Protein AF-A0A8C5QAR4-F1 (afdb_monomer_lite)

Sequence (283 aa):
MYDDFQALKLINSWLLDRVIARFPCGVRQYTMVEFNDPDVGPVRITSSIKVFDQFFNNLVATGGGDCPELAVTGLELALTTSPPQSFILVLTDASALDYDNASLVQRTRSLISTTKSQIFFLITGLCDGLNDPAFLIYRELASLSYGHVFQVPLSDLNKVFNYLDFTLARPVNSSVQLYSGEFTVSNHSDNFVIPSIFAEFIVTIDGTIYSIHITGPDSVTVEITVVVFEIWGSIYMVKNPIKGLWSIHVHAEGQHSIRIKGFEGRVFSASIPCCTLRLLHYV

Structure (mmCIF, N/CA/C/O backbone):
data_AF-A0A8C5QAR4-F1
#
_entry.id   AF-A0A8C5QAR4-F1
#
loop_
_atom_site.group_PDB
_atom_site.id
_atom_site.type_symbol
_atom_site.label_atom_id
_atom_site.label_alt_id
_atom_site.label_comp_id
_atom_site.label_asym_id
_atom_site.label_entity_id
_atom_site.label_seq_id
_atom_site.pdbx_PDB_ins_code
_atom_site.Cartn_x
_atom_site.Cartn_y
_atom_site.Cartn_z
_atom_site.occupancy
_atom_site.B_iso_or_equiv
_atom_site.auth_seq_id
_atom_site.auth_comp_id
_atom_site.auth_asym_id
_atom_site.auth_atom_id
_atom_site.pdbx_PDB_model_num
ATOM 1 N N . MET A 1 1 ? -17.390 8.043 8.199 1.00 77.62 1 MET A N 1
ATOM 2 C CA . MET A 1 1 ? -17.373 6.569 8.133 1.00 77.62 1 MET A CA 1
ATOM 3 C C . MET A 1 1 ? -18.738 5.866 8.190 1.00 77.62 1 MET A C 1
ATOM 5 O O . MET A 1 1 ? -18.772 4.667 7.923 1.00 77.62 1 MET A O 1
ATOM 9 N N . TYR A 1 2 ? -19.870 6.491 8.570 1.00 77.06 2 TYR A N 1
ATOM 10 C CA . TYR A 1 2 ? -21.129 5.727 8.738 1.00 77.06 2 TYR A CA 1
ATOM 11 C C . TYR A 1 2 ? -21.603 5.048 7.439 1.00 77.06 2 TYR A C 1
ATOM 13 O O . TYR A 1 2 ? -21.848 3.838 7.434 1.00 77.06 2 TYR A O 1
ATOM 21 N N . ASP A 1 3 ? -21.701 5.812 6.348 1.00 76.69 3 ASP A N 1
ATOM 22 C CA . ASP A 1 3 ? -22.115 5.297 5.037 1.00 76.69 3 ASP A CA 1
ATOM 23 C C . ASP A 1 3 ? -21.061 4.343 4.458 1.00 76.69 3 ASP A C 1
ATOM 25 O O . ASP A 1 3 ? -21.391 3.300 3.884 1.00 76.69 3 ASP A O 1
ATOM 29 N N . ASP A 1 4 ? -19.786 4.648 4.697 1.00 79.31 4 ASP A N 1
ATOM 30 C CA . ASP A 1 4 ? -18.644 3.828 4.315 1.00 79.31 4 ASP A CA 1
ATOM 31 C C . ASP A 1 4 ? -18.734 2.435 4.932 1.00 79.31 4 ASP A C 1
ATOM 33 O O . ASP A 1 4 ? -18.610 1.443 4.218 1.00 79.31 4 ASP A O 1
ATOM 37 N N . PHE A 1 5 ? -19.034 2.323 6.231 1.00 81.06 5 PHE A N 1
ATOM 38 C CA . PHE A 1 5 ? -19.176 1.022 6.883 1.00 81.06 5 PHE A CA 1
ATOM 39 C C . PHE A 1 5 ? -20.280 0.173 6.262 1.00 81.06 5 PHE A C 1
ATOM 41 O O . PHE A 1 5 ? -20.124 -1.044 6.186 1.00 81.06 5 PHE A O 1
ATOM 48 N N . GLN A 1 6 ? -21.379 0.765 5.788 1.00 79.75 6 GLN A N 1
ATOM 49 C CA . GLN A 1 6 ? -22.422 -0.013 5.113 1.00 79.75 6 GLN A CA 1
ATOM 50 C C . GLN A 1 6 ? -21.900 -0.608 3.803 1.00 79.75 6 GLN A C 1
ATOM 52 O O . GLN A 1 6 ? -22.074 -1.802 3.557 1.00 79.75 6 GLN A O 1
ATOM 57 N N . ALA A 1 7 ? -21.199 0.191 2.996 1.00 79.50 7 ALA A N 1
ATOM 58 C CA . ALA A 1 7 ? -20.581 -0.284 1.762 1.00 79.50 7 ALA A CA 1
ATOM 59 C C . ALA A 1 7 ? -19.485 -1.331 2.034 1.00 79.50 7 ALA A C 1
ATOM 61 O O . ALA A 1 7 ? -19.429 -2.368 1.372 1.00 79.50 7 ALA A O 1
ATOM 62 N N . LEU A 1 8 ? -18.654 -1.099 3.050 1.00 79.81 8 LEU A N 1
ATOM 63 C CA . LEU A 1 8 ? -17.556 -1.979 3.436 1.00 79.81 8 LEU A CA 1
ATOM 64 C C . LEU A 1 8 ? -18.048 -3.313 4.024 1.00 79.81 8 LEU A C 1
ATOM 66 O O . LEU A 1 8 ? -17.424 -4.354 3.828 1.00 79.81 8 LEU A O 1
ATOM 70 N N . LYS A 1 9 ? -19.199 -3.337 4.702 1.00 82.81 9 LYS A N 1
ATOM 71 C CA . LYS A 1 9 ? -19.810 -4.591 5.181 1.00 82.81 9 LYS A CA 1
ATOM 72 C C . LYS A 1 9 ? -20.271 -5.484 4.034 1.00 82.81 9 LYS A C 1
ATOM 74 O O . LYS A 1 9 ? -20.093 -6.696 4.107 1.00 82.81 9 LYS A O 1
ATOM 79 N N . LEU A 1 10 ? -20.783 -4.905 2.945 1.00 77.38 10 LEU A N 1
ATOM 80 C CA . LEU A 1 10 ? -21.244 -5.671 1.777 1.00 77.38 10 LEU A CA 1
ATOM 81 C C . LEU A 1 10 ? -20.116 -6.440 1.076 1.00 77.38 10 LEU A C 1
ATOM 83 O O . LEU A 1 10 ? -20.347 -7.493 0.485 1.00 77.38 10 LEU A O 1
ATOM 87 N N . ILE A 1 11 ? -18.896 -5.922 1.150 1.00 78.75 11 ILE A N 1
ATOM 88 C CA . ILE A 1 11 ? -17.712 -6.479 0.481 1.00 78.75 11 ILE A CA 1
ATOM 89 C C . ILE A 1 11 ? -16.867 -7.346 1.424 1.00 78.75 11 ILE A C 1
ATOM 91 O O . ILE A 1 11 ? -15.974 -8.056 0.962 1.00 78.75 11 ILE A O 1
ATOM 95 N N . ASN A 1 12 ? -17.119 -7.287 2.738 1.00 82.44 12 ASN A N 1
ATOM 96 C CA . ASN A 1 12 ? -16.277 -7.928 3.743 1.00 82.44 12 ASN A CA 1
ATOM 97 C C . ASN A 1 12 ? -16.157 -9.431 3.487 1.00 82.44 12 ASN A C 1
ATOM 99 O O . ASN A 1 12 ? -15.056 -9.976 3.470 1.00 82.44 12 ASN A O 1
ATOM 103 N N . SER A 1 13 ? -17.280 -10.094 3.202 1.00 82.19 13 SER A N 1
ATOM 104 C CA . SER A 1 13 ? -17.291 -11.526 2.896 1.00 82.19 13 SER A CA 1
ATOM 105 C C . SER A 1 13 ? -16.421 -11.864 1.683 1.00 82.19 13 SER A C 1
ATOM 107 O O . SER A 1 13 ? -15.660 -12.826 1.729 1.00 82.19 13 SER A O 1
ATOM 109 N N . TRP A 1 14 ? -16.453 -11.037 0.633 1.00 85.38 14 TRP A N 1
ATOM 110 C CA . TRP A 1 14 ? -15.597 -11.225 -0.540 1.00 85.38 14 TRP A CA 1
ATOM 111 C C . TRP A 1 14 ? -14.112 -11.116 -0.180 1.00 85.38 14 TRP A C 1
ATOM 113 O O . TRP A 1 14 ? -13.310 -11.964 -0.581 1.00 85.38 14 TRP A O 1
ATOM 123 N N . LEU A 1 15 ? -13.738 -10.105 0.608 1.00 83.00 15 LEU A N 1
ATOM 124 C CA . LEU A 1 15 ? -12.350 -9.916 1.014 1.00 83.00 15 LEU A CA 1
ATOM 125 C C . LEU A 1 15 ? -11.872 -11.089 1.877 1.00 83.00 15 LEU A C 1
ATOM 127 O O . LEU A 1 15 ? -10.796 -11.642 1.647 1.00 83.00 15 LEU A O 1
ATOM 131 N N . LEU A 1 16 ? -12.707 -11.530 2.817 1.00 84.19 16 LEU A N 1
ATOM 132 C CA . LEU A 1 16 ? -12.461 -12.700 3.651 1.00 84.19 16 LEU A CA 1
ATOM 133 C C . LEU A 1 16 ? -12.266 -13.979 2.829 1.00 84.19 16 LEU A C 1
ATOM 135 O O . LEU A 1 16 ? -11.305 -14.714 3.079 1.00 84.19 16 LEU A O 1
ATOM 139 N N . ASP A 1 17 ? -13.090 -14.206 1.807 1.00 84.88 17 ASP A N 1
ATOM 140 C CA . ASP A 1 17 ? -12.951 -15.338 0.888 1.00 84.88 17 ASP A CA 1
ATOM 141 C C . ASP A 1 17 ? -11.626 -15.292 0.116 1.00 84.88 17 ASP A C 1
ATOM 143 O O . ASP A 1 17 ? -10.928 -16.307 0.005 1.00 84.88 17 ASP A O 1
ATOM 147 N N . ARG A 1 18 ? -11.225 -14.113 -0.383 1.00 85.38 18 ARG A N 1
ATOM 148 C CA . ARG A 1 18 ? -9.936 -13.939 -1.074 1.00 85.38 18 ARG A CA 1
ATOM 149 C C . ARG A 1 18 ? -8.754 -14.216 -0.171 1.00 85.38 18 ARG A C 1
ATOM 151 O O . ARG A 1 18 ? -7.788 -14.856 -0.593 1.00 85.38 18 ARG A O 1
ATOM 158 N N . VAL A 1 19 ? -8.837 -13.798 1.083 1.00 79.00 19 VAL A N 1
ATOM 159 C CA . VAL A 1 19 ? -7.773 -14.070 2.040 1.00 79.00 19 VAL A CA 1
ATOM 160 C C . VAL A 1 19 ? -7.731 -15.561 2.395 1.00 79.00 19 VAL A C 1
ATOM 162 O O . VAL A 1 19 ? -6.647 -16.140 2.419 1.00 79.00 19 VAL A O 1
ATOM 165 N N . ILE A 1 20 ? -8.870 -16.240 2.580 1.00 81.00 20 ILE A N 1
ATOM 166 C CA . ILE A 1 20 ? -8.876 -17.705 2.755 1.00 81.00 20 ILE A CA 1
ATOM 167 C C . ILE A 1 20 ? -8.213 -18.397 1.560 1.00 81.00 20 ILE A C 1
ATOM 169 O O . ILE A 1 20 ? -7.389 -19.292 1.756 1.00 81.00 20 ILE A O 1
ATOM 173 N N . ALA A 1 21 ? -8.549 -17.981 0.337 1.00 81.81 21 ALA A N 1
ATOM 174 C CA . ALA A 1 21 ? -8.002 -18.568 -0.881 1.00 81.81 21 ALA A CA 1
ATOM 175 C C . ALA A 1 21 ? -6.480 -18.377 -0.988 1.00 81.81 21 ALA A C 1
ATOM 177 O O . ALA A 1 21 ? -5.773 -19.291 -1.414 1.00 81.81 21 ALA A O 1
ATOM 178 N N . ARG A 1 22 ? -5.963 -17.219 -0.555 1.00 78.06 22 ARG A N 1
ATOM 179 C CA . ARG A 1 22 ? -4.522 -16.933 -0.474 1.00 78.06 22 ARG A CA 1
ATOM 180 C C . ARG A 1 22 ? -3.793 -17.835 0.521 1.00 78.06 22 ARG A C 1
ATOM 182 O O . ARG A 1 22 ? -2.658 -18.243 0.272 1.0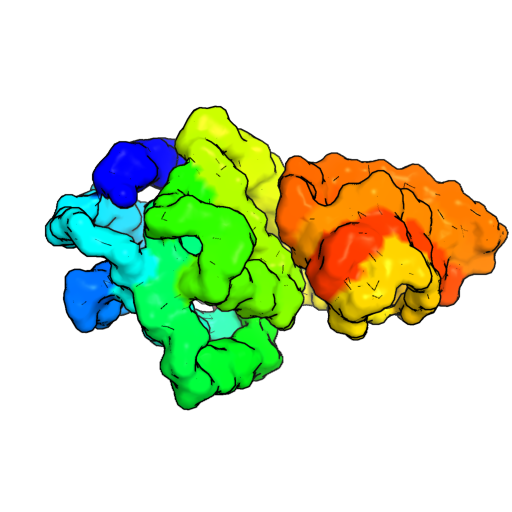0 78.06 22 ARG A O 1
ATOM 189 N N . PHE A 1 23 ? -4.433 -18.119 1.651 1.00 74.19 23 PHE A N 1
ATOM 190 C CA . PHE A 1 23 ? -3.878 -18.890 2.759 1.00 74.19 23 PHE A CA 1
ATOM 191 C C . PHE A 1 23 ? -4.671 -20.190 2.938 1.00 74.19 23 PHE A C 1
ATOM 193 O O . PHE A 1 23 ? -5.402 -20.293 3.921 1.00 74.19 23 PHE A O 1
ATOM 200 N N . PRO A 1 24 ? -4.584 -21.187 2.035 1.00 68.50 24 PRO A N 1
ATOM 201 C CA . PRO A 1 24 ? -5.475 -22.354 2.060 1.00 68.50 24 PRO A CA 1
ATOM 202 C C . PRO A 1 24 ? -5.286 -23.243 3.302 1.00 68.50 24 PRO A C 1
ATOM 204 O O . PRO A 1 24 ? -6.232 -23.889 3.752 1.00 68.50 24 PRO A O 1
ATOM 207 N N . CYS A 1 25 ? -4.095 -23.233 3.903 1.00 68.19 25 CYS A N 1
ATOM 208 C CA . CYS A 1 25 ? -3.741 -24.002 5.094 1.00 68.19 25 CYS A CA 1
ATOM 209 C C . CYS A 1 25 ? -2.892 -23.168 6.071 1.00 68.19 25 CYS A C 1
ATOM 211 O O . CYS A 1 25 ? -2.209 -22.233 5.657 1.00 68.19 25 CYS A O 1
ATOM 213 N N . GLY A 1 26 ? -2.914 -23.524 7.357 1.00 69.88 26 GLY A N 1
ATOM 214 C CA . GLY A 1 26 ? -2.135 -22.872 8.417 1.00 69.88 26 GLY A CA 1
ATOM 215 C C . GLY A 1 26 ? -3.007 -22.284 9.523 1.00 69.88 26 GLY A C 1
ATOM 216 O O . GLY A 1 26 ? -4.232 -22.215 9.404 1.00 69.88 26 GLY A O 1
ATOM 217 N N . VAL A 1 27 ? -2.363 -21.859 10.612 1.00 71.19 27 VAL A N 1
ATOM 218 C CA . VAL A 1 27 ? -3.028 -21.064 11.651 1.00 71.19 27 VAL A CA 1
ATOM 219 C C . VAL A 1 27 ? -3.233 -19.654 11.112 1.00 71.19 27 VAL A C 1
ATOM 221 O O . VAL A 1 27 ? -2.304 -19.013 10.623 1.00 71.19 27 VAL A O 1
ATOM 224 N N . ARG A 1 28 ? -4.477 -19.196 11.192 1.00 80.25 28 ARG A N 1
ATOM 225 C CA . ARG A 1 28 ? -4.929 -17.877 10.766 1.00 80.25 28 ARG A CA 1
ATOM 226 C C . ARG A 1 28 ? -5.111 -17.007 12.004 1.00 80.25 28 ARG A C 1
ATOM 228 O O . ARG A 1 28 ? -5.642 -17.491 12.999 1.00 80.25 28 ARG A O 1
ATOM 235 N N . GLN A 1 29 ? -4.687 -15.750 11.933 1.00 89.19 29 GLN A N 1
ATOM 236 C CA . GLN A 1 29 ? -5.025 -14.731 12.922 1.00 89.19 29 GLN A CA 1
ATOM 237 C C . GLN A 1 29 ? -5.602 -13.537 12.180 1.00 89.19 29 GLN A C 1
ATOM 239 O O . GLN A 1 29 ? -4.933 -12.953 11.334 1.00 89.19 29 GLN A O 1
ATOM 244 N N . TYR A 1 30 ? -6.838 -13.210 12.510 1.00 89.44 30 TYR A N 1
ATOM 245 C CA . TYR A 1 30 ? -7.511 -11.997 12.104 1.00 89.44 30 TYR A CA 1
ATOM 246 C C . TYR A 1 30 ? -7.442 -11.023 13.274 1.00 89.44 30 TYR A C 1
ATOM 248 O O . TYR A 1 30 ? -7.763 -11.400 14.407 1.00 89.44 30 TYR A O 1
ATOM 256 N N . THR A 1 31 ? -7.042 -9.790 13.000 1.00 91.56 31 THR A N 1
ATOM 257 C CA . THR A 1 31 ? -6.966 -8.729 14.002 1.00 91.56 31 THR A CA 1
ATOM 258 C C . THR A 1 31 ? -7.726 -7.522 13.468 1.00 91.56 31 THR A C 1
ATOM 260 O O . THR A 1 31 ? -7.574 -7.155 12.305 1.00 91.56 31 THR A O 1
ATOM 263 N N . MET A 1 32 ? -8.554 -6.918 14.309 1.00 92.31 32 MET A N 1
ATOM 264 C CA . MET A 1 32 ? -9.245 -5.664 14.029 1.00 92.31 32 MET A CA 1
ATOM 265 C C . MET A 1 32 ? -8.786 -4.646 15.064 1.00 92.31 32 MET A C 1
ATOM 267 O O . MET A 1 32 ? -8.792 -4.965 16.257 1.00 92.31 32 MET A O 1
ATOM 271 N N . VAL A 1 33 ? -8.366 -3.470 14.614 1.00 93.31 33 VAL A N 1
ATOM 272 C CA . VAL A 1 33 ? -7.989 -2.355 15.484 1.00 93.31 33 VAL A CA 1
ATOM 273 C C . VAL A 1 33 ? -8.917 -1.205 15.155 1.00 93.31 33 VAL A C 1
ATOM 275 O O . VAL A 1 33 ? -8.791 -0.613 14.100 1.00 93.31 33 VAL A O 1
ATOM 278 N N . GLU A 1 34 ? -9.862 -0.911 16.036 1.00 90.81 34 GLU A N 1
ATOM 279 C CA . GLU A 1 34 ? -10.692 0.286 15.880 1.00 90.81 34 GLU A CA 1
ATOM 280 C C . GLU A 1 34 ? -9.841 1.516 16.262 1.00 90.81 34 GLU A C 1
ATOM 282 O O . GLU A 1 34 ? -8.980 1.413 17.139 1.00 90.81 34 GLU A O 1
ATOM 287 N N . PHE A 1 35 ? -10.027 2.666 15.617 1.00 89.38 35 PHE A N 1
ATOM 288 C CA . PHE A 1 35 ? -9.394 3.921 16.031 1.00 89.38 35 PHE A CA 1
ATOM 289 C C . PHE A 1 35 ? -10.347 5.100 15.830 1.00 89.38 35 PHE A C 1
ATOM 291 O O . PHE A 1 35 ? -11.119 5.119 14.876 1.00 89.38 35 PHE A O 1
ATOM 298 N N . ASN A 1 36 ? -10.283 6.054 16.755 1.00 82.75 36 ASN A N 1
ATOM 299 C CA . ASN A 1 36 ? -10.978 7.338 16.730 1.00 82.75 36 ASN A CA 1
ATOM 300 C C . ASN A 1 36 ? -10.149 8.349 17.551 1.00 82.75 36 ASN A C 1
ATOM 302 O O . ASN A 1 36 ? -9.272 7.950 18.317 1.00 82.75 36 ASN A O 1
ATOM 306 N N . ASP A 1 37 ? -10.414 9.646 17.458 1.00 71.00 37 ASP A N 1
ATOM 307 C CA . ASP A 1 37 ? -9.981 10.628 18.462 1.00 71.00 37 ASP A CA 1
ATOM 308 C C . ASP A 1 37 ? -11.011 10.669 19.615 1.00 71.00 37 ASP A C 1
ATOM 310 O O . ASP A 1 37 ? -12.222 10.684 19.358 1.00 71.00 37 ASP A O 1
ATOM 314 N N . PRO A 1 38 ? -10.604 10.618 20.901 1.00 83.44 38 PRO A N 1
ATOM 315 C CA . PRO A 1 38 ? -9.230 10.518 21.427 1.00 83.44 38 PRO A CA 1
ATOM 316 C C . PRO A 1 38 ? -8.734 9.094 21.671 1.00 83.44 38 PRO A C 1
ATOM 318 O O . PRO A 1 38 ? -7.614 8.905 22.155 1.00 83.44 38 PRO A O 1
ATOM 321 N N . ASP A 1 39 ? -9.555 8.090 21.376 1.00 86.50 39 ASP A N 1
ATOM 322 C CA . ASP A 1 39 ? -9.325 6.714 21.793 1.00 86.50 39 ASP A CA 1
ATOM 323 C C . ASP A 1 39 ? -8.977 5.788 20.619 1.00 86.50 39 ASP A C 1
ATOM 325 O O . ASP A 1 39 ? -9.752 5.588 19.684 1.00 86.50 39 ASP A O 1
ATOM 329 N N . VAL A 1 40 ? -7.830 5.111 20.721 1.00 88.75 40 VAL A N 1
ATOM 330 C CA . VAL A 1 40 ? -7.463 4.005 19.826 1.00 88.75 40 VAL A CA 1
ATOM 331 C C . VAL A 1 40 ? -7.769 2.669 20.501 1.00 88.75 40 VAL A C 1
ATOM 333 O O . VAL A 1 40 ? -7.375 2.408 21.640 1.00 88.75 40 VAL A O 1
ATOM 336 N N . GLY A 1 41 ? -8.430 1.787 19.764 1.00 87.00 41 GLY A N 1
ATOM 337 C CA . GLY A 1 41 ? -8.925 0.492 20.199 1.00 87.00 41 GLY A CA 1
ATOM 338 C C . GLY A 1 41 ? -10.458 0.428 20.199 1.00 87.00 41 GLY A C 1
ATOM 339 O O . GLY A 1 41 ? -11.134 1.415 19.925 1.00 87.00 41 GLY A O 1
ATOM 340 N N . PRO A 1 42 ? -11.036 -0.738 20.526 1.00 91.00 42 PRO A N 1
ATOM 341 C CA . PRO A 1 42 ? -10.368 -1.938 21.023 1.00 91.00 42 PRO A CA 1
ATOM 342 C C . PRO A 1 42 ? -9.595 -2.715 19.948 1.00 91.00 42 PRO A C 1
ATOM 344 O O . PRO A 1 42 ? -9.899 -2.661 18.759 1.00 91.00 42 PRO A O 1
ATOM 347 N N . VAL A 1 43 ? -8.630 -3.523 20.399 1.00 92.94 43 VAL A N 1
ATOM 348 C CA . VAL A 1 43 ? -8.003 -4.564 19.572 1.00 92.94 43 VAL A CA 1
ATOM 349 C C . VAL A 1 43 ? -8.767 -5.867 19.758 1.00 92.94 43 VAL A C 1
ATOM 351 O O . VAL A 1 43 ? -8.889 -6.372 20.877 1.00 92.94 43 VAL A O 1
ATOM 354 N N . ARG A 1 44 ? -9.248 -6.455 18.662 1.00 94.00 44 ARG A N 1
ATOM 355 C CA . ARG A 1 44 ? -9.905 -7.768 18.670 1.00 94.00 44 ARG A CA 1
ATOM 356 C C . ARG A 1 44 ? -9.108 -8.756 17.839 1.00 94.00 44 ARG A C 1
ATOM 358 O O . ARG A 1 44 ? -8.850 -8.505 16.668 1.00 94.00 44 ARG A O 1
ATOM 365 N N . ILE A 1 45 ? -8.759 -9.897 18.428 1.00 92.88 45 ILE A N 1
ATOM 366 C CA . ILE A 1 45 ? -7.948 -10.938 17.785 1.00 92.88 45 ILE A CA 1
ATOM 367 C C . ILE A 1 45 ? -8.714 -12.258 17.802 1.00 92.88 45 ILE A C 1
ATOM 369 O O . ILE A 1 45 ? -9.274 -12.652 18.824 1.00 92.88 45 ILE A O 1
ATOM 373 N N . THR A 1 46 ? -8.740 -12.962 16.674 1.00 92.69 46 THR A N 1
ATOM 374 C CA . THR A 1 46 ? -9.383 -14.276 16.562 1.00 92.69 46 THR A CA 1
ATOM 375 C C . THR A 1 46 ? -8.740 -15.122 15.470 1.00 92.69 46 THR A C 1
ATOM 377 O O . THR A 1 46 ? -8.193 -14.604 14.504 1.00 92.69 46 THR A O 1
ATOM 380 N N . SER A 1 47 ? -8.829 -16.444 15.583 1.00 90.00 47 SER A N 1
ATOM 381 C CA . SER A 1 47 ? -8.491 -17.375 14.496 1.00 90.00 47 SER A CA 1
ATOM 382 C C . SER A 1 47 ? -9.716 -17.837 13.700 1.00 90.00 47 SER A C 1
ATOM 384 O O . SER A 1 47 ? -9.582 -18.503 12.671 1.00 90.00 47 SER A O 1
ATOM 386 N N . SER A 1 48 ? -10.920 -17.482 14.161 1.00 89.69 48 SER A N 1
ATOM 387 C CA . SER A 1 48 ? -12.181 -17.842 13.523 1.00 89.69 48 SER A CA 1
ATOM 388 C C . SER A 1 48 ? -12.643 -16.734 12.592 1.00 89.69 48 SER A C 1
ATOM 390 O O . SER A 1 48 ? -13.002 -15.644 13.039 1.00 89.69 48 SER A O 1
ATOM 392 N N . ILE A 1 49 ? -12.729 -17.051 11.301 1.00 87.38 49 ILE A N 1
ATOM 393 C CA . ILE A 1 49 ? -13.242 -16.109 10.306 1.00 87.38 49 ILE A CA 1
ATOM 394 C C . ILE A 1 49 ? -14.680 -15.676 10.590 1.00 87.38 49 ILE A C 1
ATOM 396 O O . ILE A 1 49 ? -15.027 -14.528 10.360 1.00 87.38 49 ILE A O 1
ATOM 400 N N . LYS A 1 50 ? -15.501 -16.567 11.162 1.00 90.50 50 LYS A N 1
ATOM 401 C CA . LYS A 1 50 ? -16.882 -16.247 11.543 1.00 90.50 50 LYS A CA 1
ATOM 402 C C . LYS A 1 50 ? -16.928 -15.215 12.666 1.00 90.50 50 LYS A C 1
ATOM 404 O O . LYS A 1 50 ? -17.775 -14.336 12.652 1.00 90.50 50 LYS A O 1
ATOM 409 N N . VAL A 1 51 ? -16.017 -15.328 13.633 1.00 92.81 51 VAL A N 1
ATOM 410 C CA . VAL A 1 51 ? -15.921 -14.368 14.742 1.00 92.81 51 VAL A CA 1
ATOM 411 C C . VAL A 1 51 ? -15.413 -13.021 14.229 1.00 92.81 51 VAL A C 1
ATOM 413 O O . VAL A 1 51 ? -15.924 -11.986 14.635 1.00 92.81 51 VAL A O 1
ATOM 416 N N . PHE A 1 52 ? -14.454 -13.024 13.300 1.00 90.69 52 PHE A N 1
ATOM 417 C CA . PHE A 1 52 ? -13.964 -11.791 12.689 1.00 90.69 52 PHE A CA 1
ATOM 418 C C . PHE A 1 52 ? -15.032 -11.095 11.836 1.00 90.69 52 PHE A C 1
ATOM 420 O O . PHE A 1 52 ? -15.243 -9.896 11.982 1.00 90.69 52 PHE A O 1
ATOM 427 N N . ASP A 1 53 ? -15.759 -11.850 11.011 1.00 89.50 53 ASP A N 1
ATOM 428 C CA . ASP A 1 53 ? -16.894 -11.339 10.237 1.00 89.50 53 ASP A CA 1
ATOM 429 C C . ASP A 1 53 ? -17.975 -10.739 11.153 1.00 89.50 53 ASP A C 1
ATOM 431 O O . ASP A 1 53 ? -18.492 -9.659 10.883 1.00 89.50 53 ASP A O 1
ATOM 435 N N . GLN A 1 54 ? -18.254 -11.367 12.301 1.00 91.31 54 GLN A N 1
ATOM 436 C CA . GLN A 1 54 ? -19.144 -10.798 13.316 1.00 91.31 54 GLN A CA 1
ATOM 437 C C . GLN A 1 54 ? -18.610 -9.493 13.912 1.00 91.31 54 GLN A C 1
ATOM 439 O O . GLN A 1 54 ? -19.391 -8.565 14.105 1.00 91.31 54 GLN A O 1
ATOM 444 N N . PHE A 1 55 ? -17.313 -9.398 14.220 1.00 89.69 55 PHE A N 1
ATOM 445 C CA . PHE A 1 55 ? -16.721 -8.150 14.710 1.00 89.69 55 PHE A CA 1
ATOM 446 C C . PHE A 1 55 ? -16.922 -7.017 13.707 1.00 89.69 55 PHE A C 1
ATOM 448 O O . PHE A 1 55 ? -17.441 -5.971 14.085 1.00 89.69 55 PHE A O 1
ATOM 455 N N . PHE A 1 56 ? -16.607 -7.272 12.438 1.00 85.62 56 PHE A N 1
ATOM 456 C CA . PHE A 1 56 ? -16.722 -6.288 11.369 1.00 85.62 56 PHE A CA 1
ATOM 457 C C . PHE A 1 56 ? -18.176 -5.861 11.116 1.00 85.62 56 PHE A C 1
ATOM 459 O O . PHE A 1 56 ? -18.494 -4.674 11.059 1.00 85.62 56 PHE A O 1
ATOM 466 N N . ASN A 1 57 ? -19.103 -6.819 11.042 1.00 87.50 57 ASN A N 1
ATOM 467 C CA . ASN A 1 57 ? -20.523 -6.530 10.827 1.00 87.50 57 ASN A CA 1
ATOM 468 C C . ASN A 1 57 ? -21.166 -5.773 12.000 1.00 87.50 57 ASN A C 1
ATOM 470 O O . ASN A 1 57 ? -22.127 -5.027 11.794 1.00 87.50 57 ASN A O 1
ATOM 474 N N . ASN A 1 58 ? -20.606 -5.903 13.204 1.00 88.44 58 ASN A N 1
ATOM 475 C CA . ASN A 1 58 ? -21.050 -5.193 14.401 1.00 88.44 58 ASN A CA 1
ATOM 476 C C . ASN A 1 58 ? -20.373 -3.830 14.604 1.00 88.44 58 ASN A C 1
ATOM 478 O O . ASN A 1 58 ? -20.699 -3.164 15.584 1.00 88.44 58 ASN A O 1
ATOM 482 N N . LEU A 1 59 ? -19.467 -3.401 13.716 1.00 84.44 59 LEU A N 1
ATOM 483 C CA . LEU A 1 59 ? -18.911 -2.049 13.768 1.00 84.44 59 LEU A CA 1
ATOM 484 C C . LEU A 1 59 ? -20.036 -1.020 13.651 1.00 84.44 59 LEU A C 1
ATOM 486 O O . LEU A 1 59 ? -20.899 -1.111 12.770 1.00 84.44 59 LEU A O 1
ATOM 490 N N . VAL A 1 60 ? -20.022 -0.039 14.542 1.00 80.62 60 VAL A N 1
ATOM 491 C CA . VAL A 1 60 ? -20.943 1.092 14.528 1.00 80.62 60 VAL A CA 1
ATOM 492 C C . VAL A 1 60 ? -20.079 2.337 14.550 1.00 80.62 60 VAL A C 1
ATOM 494 O O . VAL A 1 60 ? -19.239 2.470 15.430 1.00 80.62 60 VAL A O 1
ATOM 497 N N . ALA A 1 61 ? -20.280 3.240 13.590 1.00 77.12 61 ALA A N 1
ATOM 498 C CA . ALA A 1 61 ? -19.658 4.554 13.676 1.00 77.12 61 ALA A CA 1
ATOM 499 C C . ALA A 1 61 ? -20.239 5.281 14.895 1.00 77.12 61 ALA A C 1
ATOM 501 O O . ALA A 1 61 ? -21.457 5.459 14.994 1.00 77.12 61 ALA A O 1
ATOM 502 N N . THR A 1 62 ? -19.376 5.669 15.826 1.00 71.56 62 THR A N 1
ATOM 503 C CA . THR A 1 62 ? -19.733 6.418 17.033 1.00 71.56 62 THR A CA 1
ATOM 504 C C . THR A 1 62 ? -18.821 7.626 17.150 1.00 71.56 62 THR A C 1
ATOM 506 O O . THR A 1 62 ? -17.617 7.469 17.009 1.00 71.56 62 THR A O 1
ATOM 509 N N . GLY A 1 63 ? -19.379 8.798 17.454 1.00 70.00 63 GLY A N 1
ATOM 510 C CA . GLY A 1 63 ? -18.605 10.041 17.510 1.00 70.00 63 GLY A CA 1
ATOM 511 C C . GLY A 1 63 ? -18.440 10.710 16.141 1.00 70.00 63 GLY A C 1
ATOM 512 O O . GLY A 1 63 ? -19.290 10.533 15.261 1.00 70.00 63 GLY A O 1
ATOM 513 N N . GLY A 1 64 ? -17.370 11.498 16.009 1.00 69.56 64 GLY A N 1
ATOM 514 C CA . GLY A 1 64 ? -17.024 12.299 14.833 1.00 69.56 64 GLY A CA 1
ATOM 515 C C . GLY A 1 64 ? -17.489 13.760 14.904 1.00 69.56 64 GLY A C 1
ATOM 516 O O . GLY A 1 64 ? -18.159 14.184 15.848 1.00 69.56 64 GLY A O 1
ATOM 517 N N . GLY A 1 65 ? -17.157 14.523 13.861 1.00 66.75 65 GLY A N 1
ATOM 518 C CA . GLY A 1 65 ? -17.456 15.959 13.732 1.00 66.75 65 GLY A CA 1
ATOM 519 C C . GLY A 1 65 ? -16.201 16.824 13.613 1.00 66.75 65 GLY A C 1
ATOM 520 O O . GLY A 1 65 ? -16.275 17.966 13.157 1.00 66.75 65 GLY A O 1
ATOM 521 N N . ASP A 1 66 ? -15.062 16.250 13.965 1.00 72.12 66 ASP A N 1
ATOM 522 C CA . ASP A 1 66 ? -13.714 16.713 13.713 1.00 72.12 66 ASP A CA 1
ATOM 523 C C . ASP A 1 66 ? -12.990 15.785 12.727 1.00 72.12 66 ASP A C 1
ATOM 525 O O . ASP A 1 66 ? -13.402 14.668 12.436 1.00 72.12 66 ASP A O 1
ATOM 529 N N . CYS A 1 67 ? -11.965 16.345 12.104 1.00 82.44 67 CYS A N 1
ATOM 530 C CA . CYS A 1 67 ? -11.074 15.715 11.144 1.00 82.44 67 CYS A CA 1
ATOM 531 C C . CYS A 1 67 ? -9.785 16.522 11.299 1.00 82.44 67 CYS A C 1
ATOM 533 O O . CYS A 1 67 ? -9.867 17.758 11.202 1.00 82.44 67 CYS A O 1
ATOM 535 N N . PRO A 1 68 ? -8.621 15.916 11.584 1.00 89.25 68 PRO A N 1
ATOM 536 C CA . PRO A 1 68 ? -8.224 14.509 11.354 1.00 89.25 68 PRO A CA 1
ATOM 537 C C . PRO A 1 68 ? -8.322 13.526 12.555 1.00 89.25 68 PRO A C 1
ATOM 539 O O . PRO A 1 68 ? -8.658 13.943 13.653 1.00 89.25 68 PRO A O 1
ATOM 542 N N . GLU A 1 69 ? -7.979 12.237 12.345 1.00 90.31 69 GLU A N 1
ATOM 543 C CA . GLU A 1 69 ? -8.140 11.094 13.292 1.00 90.31 69 GLU A CA 1
ATOM 544 C C . GLU A 1 69 ? -6.809 10.376 13.657 1.00 90.31 69 GLU A C 1
ATOM 546 O O . GLU A 1 69 ? -5.824 10.481 12.929 1.00 90.31 69 GLU A O 1
ATOM 551 N N . LEU A 1 70 ? -6.751 9.564 14.727 1.00 93.12 70 LEU A N 1
ATOM 552 C CA . LEU A 1 70 ? -5.523 8.894 15.24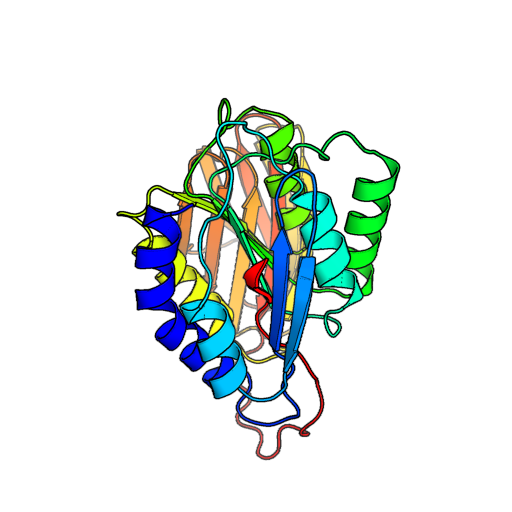5 1.00 93.12 70 LEU A CA 1
ATOM 553 C C . LEU A 1 70 ? -5.033 7.653 14.450 1.00 93.12 70 LEU A C 1
ATOM 555 O O . LEU A 1 70 ? -4.687 6.600 15.005 1.00 93.12 70 LEU A O 1
ATOM 559 N N . ALA A 1 71 ? -5.003 7.755 13.123 1.00 94.94 71 ALA A N 1
ATOM 560 C CA . ALA A 1 71 ? -4.741 6.633 12.225 1.00 94.94 71 ALA A CA 1
ATOM 561 C C . ALA A 1 71 ? -3.309 6.062 12.309 1.00 94.94 71 ALA A C 1
ATOM 563 O O . ALA A 1 71 ? -3.131 4.851 12.140 1.00 94.94 71 ALA A O 1
ATOM 564 N N . VAL A 1 72 ? -2.271 6.877 12.563 1.00 97.69 72 VAL A N 1
ATOM 565 C CA . VAL A 1 72 ? -0.893 6.351 12.671 1.00 97.69 72 VAL A CA 1
ATOM 566 C C . VAL A 1 72 ? -0.749 5.514 13.942 1.00 97.69 72 VAL A C 1
ATOM 568 O O . VAL A 1 72 ? -0.115 4.459 13.911 1.00 97.69 72 VAL A O 1
ATOM 571 N N . THR A 1 73 ? -1.384 5.926 15.039 1.00 97.19 73 THR A N 1
ATOM 572 C CA . THR A 1 73 ? -1.445 5.162 16.291 1.00 97.19 73 THR A CA 1
ATOM 573 C C . THR A 1 73 ? -2.196 3.847 16.094 1.00 97.19 73 THR A C 1
ATOM 575 O O . THR A 1 73 ? -1.702 2.797 16.509 1.00 97.19 73 THR A O 1
ATOM 578 N N . GLY A 1 74 ? -3.338 3.866 15.397 1.00 96.44 74 GLY A N 1
ATOM 579 C CA . GLY A 1 74 ? -4.065 2.647 15.026 1.00 96.44 74 GLY A CA 1
ATOM 580 C C . GLY A 1 74 ? -3.207 1.675 14.208 1.00 96.44 74 GLY A C 1
ATOM 581 O O . GLY A 1 74 ? -3.149 0.478 14.504 1.00 96.44 74 GLY A O 1
ATOM 582 N N . LEU A 1 75 ? -2.467 2.187 13.220 1.00 97.94 75 LEU A N 1
ATOM 583 C CA . LEU A 1 75 ? -1.571 1.381 12.390 1.00 97.94 75 LEU A CA 1
ATOM 584 C C . LEU A 1 75 ? -0.375 0.817 13.173 1.00 97.94 75 LEU A C 1
ATOM 586 O O . LEU A 1 75 ? -0.004 -0.340 12.965 1.00 97.94 75 LEU A O 1
ATOM 590 N N . GLU A 1 76 ? 0.235 1.601 14.062 1.00 97.94 76 GLU A N 1
ATOM 591 C CA . GLU A 1 76 ? 1.305 1.134 14.953 1.00 97.94 76 GLU A CA 1
ATOM 592 C C . GLU A 1 76 ? 0.818 -0.040 15.807 1.00 97.94 76 GLU A C 1
ATOM 594 O O . GLU A 1 76 ? 1.449 -1.101 15.828 1.00 97.94 76 GLU A O 1
ATOM 599 N N . LEU A 1 77 ? -0.355 0.110 16.424 1.00 97.31 77 LEU A N 1
ATOM 600 C CA . LEU A 1 77 ? -0.967 -0.923 17.247 1.00 97.31 77 LEU A CA 1
ATOM 601 C C . LEU A 1 77 ? -1.301 -2.176 16.432 1.00 97.31 77 LEU A C 1
ATOM 603 O O . LEU A 1 77 ? -1.055 -3.301 16.882 1.00 97.31 77 LEU A O 1
ATOM 607 N N . ALA A 1 78 ? -1.808 -2.003 15.210 1.00 96.44 78 ALA A N 1
ATOM 608 C CA . ALA A 1 78 ? -2.027 -3.107 14.291 1.00 96.44 78 ALA A CA 1
ATOM 609 C C . ALA A 1 78 ? -0.713 -3.822 13.991 1.00 96.44 78 ALA A C 1
ATOM 611 O O . ALA A 1 78 ? -0.627 -5.023 14.218 1.00 96.44 78 ALA A O 1
ATOM 612 N N . LEU A 1 79 ? 0.340 -3.119 13.573 1.00 96.81 79 LEU A N 1
ATOM 613 C CA . LEU A 1 79 ? 1.646 -3.715 13.273 1.00 96.81 79 LEU A CA 1
ATOM 614 C C . LEU A 1 79 ? 2.254 -4.466 14.467 1.00 96.81 79 LEU A C 1
ATOM 616 O O . LEU A 1 79 ? 2.855 -5.521 14.270 1.00 96.81 79 LEU A O 1
ATOM 620 N N . THR A 1 80 ? 2.076 -3.952 15.685 1.00 96.56 80 THR A N 1
ATOM 621 C CA . THR A 1 80 ? 2.584 -4.560 16.925 1.00 96.56 80 THR A CA 1
ATOM 622 C C . THR A 1 80 ? 1.801 -5.814 17.335 1.00 96.56 80 THR A C 1
ATOM 624 O O . THR A 1 80 ? 2.375 -6.755 17.884 1.00 96.56 80 THR A O 1
ATOM 627 N N . THR A 1 81 ? 0.496 -5.866 17.060 1.00 95.06 81 THR A N 1
ATOM 628 C CA . THR A 1 81 ? -0.377 -7.006 17.415 1.00 95.06 81 THR A CA 1
ATOM 629 C C . THR A 1 81 ? -0.513 -8.036 16.289 1.00 95.06 81 THR A C 1
ATOM 631 O O . THR A 1 81 ? -0.892 -9.190 16.524 1.00 95.06 81 THR A O 1
ATOM 634 N N . SER A 1 82 ? -0.163 -7.633 15.067 1.00 91.88 82 SER A N 1
ATOM 635 C CA . SER A 1 82 ? -0.156 -8.460 13.868 1.00 91.88 82 SER A CA 1
ATOM 636 C C . SER A 1 82 ? 0.985 -9.477 13.870 1.00 91.88 82 SER A C 1
ATOM 638 O O . SER A 1 82 ? 2.116 -9.174 14.249 1.00 91.88 82 SER A O 1
ATOM 640 N N . PRO A 1 83 ? 0.766 -10.650 13.269 1.00 90.62 83 PRO A N 1
ATOM 641 C CA . PRO A 1 83 ? 1.844 -11.504 12.786 1.00 90.62 83 PRO A CA 1
ATOM 642 C C . PRO A 1 83 ? 2.764 -10.766 11.795 1.00 90.62 83 PRO A C 1
ATOM 644 O O . PRO A 1 83 ? 2.269 -9.971 10.990 1.00 90.62 83 PRO A O 1
ATOM 647 N N . PRO A 1 84 ? 4.072 -11.073 11.734 1.00 89.69 84 PRO A N 1
ATOM 648 C CA . PRO A 1 84 ? 4.943 -10.546 10.690 1.00 89.69 84 PRO A CA 1
ATOM 649 C C . PRO A 1 84 ? 4.439 -10.874 9.282 1.00 89.69 84 PRO A C 1
ATOM 651 O O . PRO A 1 84 ? 3.897 -11.955 9.038 1.00 89.69 84 PRO A O 1
ATOM 654 N N . GLN A 1 85 ? 4.721 -9.965 8.347 1.00 87.31 85 GLN A N 1
ATOM 655 C CA . GLN A 1 85 ? 4.425 -10.017 6.914 1.00 87.31 85 GLN A CA 1
ATOM 656 C C . GLN A 1 85 ? 2.916 -10.068 6.616 1.00 87.31 85 GLN A C 1
ATOM 658 O O . GLN A 1 85 ? 2.497 -10.563 5.564 1.00 87.31 85 GLN A O 1
ATOM 663 N N . SER A 1 86 ? 2.108 -9.547 7.545 1.00 88.12 86 SER A N 1
ATOM 664 C CA . SER A 1 86 ? 0.653 -9.418 7.436 1.00 88.12 86 SER A CA 1
ATOM 665 C C . SER A 1 86 ? 0.230 -8.547 6.266 1.00 88.12 86 SER A C 1
ATOM 667 O O . SER A 1 86 ? 0.971 -7.691 5.785 1.00 88.12 86 SER A O 1
ATOM 669 N N . PHE A 1 87 ? -0.985 -8.809 5.799 1.00 89.19 87 PHE A N 1
ATOM 670 C CA . PHE A 1 87 ? -1.707 -7.898 4.932 1.00 89.19 87 PHE A CA 1
ATOM 671 C C . PHE A 1 87 ? -2.526 -6.982 5.841 1.00 89.19 87 PHE A C 1
ATOM 673 O O . PHE A 1 87 ? -3.327 -7.477 6.632 1.00 89.19 87 PHE A O 1
ATOM 680 N N . ILE A 1 88 ? -2.304 -5.677 5.769 1.00 92.44 88 ILE A N 1
ATOM 681 C CA . ILE A 1 88 ? -2.989 -4.684 6.597 1.00 92.44 88 ILE A CA 1
ATOM 682 C C . ILE A 1 88 ? -3.760 -3.762 5.660 1.00 92.44 88 ILE A C 1
ATOM 684 O O . ILE A 1 88 ? -3.173 -3.2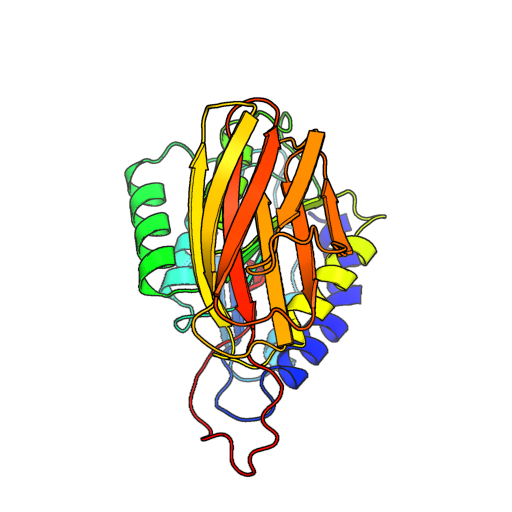03 4.736 1.00 92.44 88 ILE A O 1
ATOM 688 N N . LEU A 1 89 ? -5.067 -3.647 5.875 1.00 92.56 89 LEU A N 1
ATOM 689 C CA . LEU A 1 89 ? -5.953 -2.736 5.167 1.00 92.56 89 LEU A CA 1
ATOM 690 C C . LEU A 1 89 ? -6.458 -1.688 6.160 1.00 92.56 89 LEU A C 1
ATOM 692 O O . LEU A 1 89 ? -7.203 -2.012 7.079 1.00 92.56 89 LEU A O 1
ATOM 696 N N . VAL A 1 90 ? -6.035 -0.446 5.974 1.00 93.94 90 VAL A N 1
ATOM 697 C CA . VAL A 1 90 ? -6.496 0.693 6.770 1.00 93.94 90 VAL A CA 1
ATOM 698 C C . VAL A 1 90 ? -7.673 1.337 6.046 1.00 93.94 90 VAL A C 1
ATOM 700 O O . VAL A 1 90 ? -7.553 1.649 4.861 1.00 93.94 90 VAL A O 1
ATOM 703 N N . LEU A 1 91 ? -8.800 1.510 6.727 1.00 90.69 91 LEU A N 1
ATOM 704 C CA . LEU A 1 91 ? -10.035 2.094 6.220 1.00 90.69 91 LEU A CA 1
ATOM 705 C C . LEU A 1 91 ? -10.316 3.399 6.963 1.00 90.69 91 LEU A C 1
ATOM 707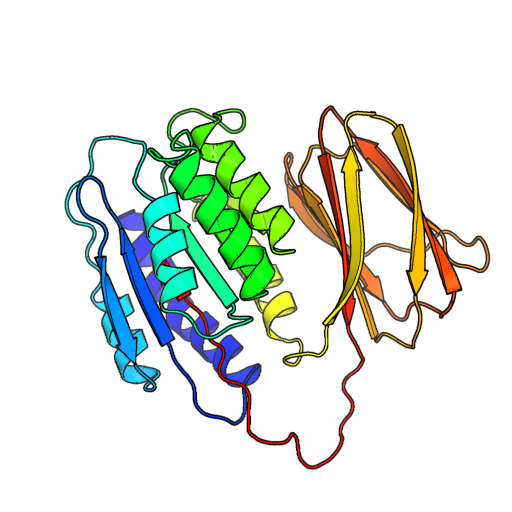 O O . LEU A 1 91 ? -10.464 3.399 8.179 1.00 90.69 91 LEU A O 1
ATOM 711 N N . THR A 1 92 ? -10.413 4.512 6.244 1.00 90.19 92 THR A N 1
ATOM 712 C CA . THR A 1 92 ? -10.677 5.818 6.864 1.00 90.19 92 THR A CA 1
ATOM 713 C C . THR A 1 92 ? -11.344 6.769 5.880 1.00 90.19 92 THR A C 1
ATOM 715 O O . THR A 1 92 ? -11.108 6.685 4.677 1.00 90.19 92 THR A O 1
ATOM 718 N N . ASP A 1 93 ? -12.148 7.704 6.372 1.00 89.06 93 ASP A N 1
ATOM 719 C CA . ASP A 1 93 ? -12.614 8.862 5.605 1.00 89.06 93 ASP A CA 1
ATOM 720 C C . ASP A 1 93 ? -11.936 10.175 6.040 1.00 89.06 93 ASP A C 1
ATOM 722 O O . ASP A 1 93 ? -12.351 11.254 5.618 1.00 89.06 93 ASP A O 1
ATOM 726 N N . ALA A 1 94 ? -10.871 10.081 6.842 1.00 90.38 94 ALA A N 1
ATOM 727 C CA . ALA A 1 94 ? -10.135 11.205 7.412 1.00 90.38 94 ALA A CA 1
ATOM 728 C C . ALA A 1 94 ? -8.615 11.109 7.181 1.00 90.38 94 ALA A C 1
ATOM 730 O O . ALA A 1 94 ? -8.056 10.018 7.026 1.00 90.38 94 ALA A O 1
ATOM 731 N N . SER A 1 95 ? -7.946 12.269 7.198 1.00 93.25 95 SER A N 1
ATOM 732 C CA . SER A 1 95 ? -6.482 12.392 7.313 1.00 93.25 95 SER A CA 1
ATOM 733 C C . SER A 1 95 ? -6.001 11.971 8.719 1.00 93.25 95 SER A C 1
ATOM 735 O O . SER A 1 95 ? -6.808 11.843 9.642 1.00 93.25 95 SER A O 1
ATOM 737 N N . ALA A 1 96 ? -4.689 11.788 8.916 1.00 95.31 96 ALA A N 1
ATOM 738 C CA . ALA A 1 96 ? -4.117 11.383 10.205 1.00 95.31 96 ALA A CA 1
ATOM 739 C C . ALA A 1 96 ? -3.745 12.573 11.102 1.00 95.31 96 ALA A C 1
ATOM 741 O O . ALA A 1 96 ? -2.869 13.356 10.752 1.00 95.31 96 ALA A O 1
ATOM 742 N N . LEU A 1 97 ? -4.330 12.675 12.292 1.00 94.94 97 LEU A N 1
ATOM 743 C CA . LEU A 1 97 ? -4.047 13.716 13.282 1.00 94.94 97 LEU A CA 1
ATOM 744 C C . LEU A 1 97 ? -2.629 13.629 13.832 1.00 94.94 97 LEU A C 1
ATOM 746 O O . LEU A 1 97 ? -1.993 14.639 14.103 1.00 94.94 97 LEU A O 1
ATOM 750 N N . ASP A 1 98 ? -2.128 12.413 13.977 1.00 96.19 98 ASP A N 1
ATOM 751 C CA . ASP A 1 98 ? -0.867 12.086 14.627 1.00 96.19 98 ASP A CA 1
ATOM 752 C C . ASP A 1 98 ? 0.313 11.954 13.646 1.00 96.19 98 ASP A C 1
ATOM 754 O O . ASP A 1 98 ? 1.352 11.370 13.977 1.00 96.19 98 ASP A O 1
ATOM 758 N N . TYR A 1 99 ? 0.179 12.533 12.445 1.00 96.50 99 TYR A N 1
ATOM 759 C CA . TYR A 1 99 ? 1.185 12.500 11.377 1.00 96.50 99 TYR A CA 1
ATOM 760 C C . TYR A 1 99 ? 2.506 13.199 11.736 1.00 96.50 99 TYR A C 1
ATOM 762 O O . TYR A 1 99 ? 3.561 12.832 11.218 1.00 96.50 99 TYR A O 1
ATOM 770 N N . ASP A 1 100 ? 2.466 14.212 12.602 1.00 96.25 100 ASP A N 1
ATOM 771 C CA . ASP A 1 100 ? 3.621 15.034 12.976 1.00 96.25 100 ASP A CA 1
ATOM 772 C C . ASP A 1 100 ? 4.319 14.543 14.257 1.00 96.25 100 ASP A C 1
ATOM 774 O O . ASP A 1 100 ? 5.399 15.026 14.620 1.00 96.25 100 ASP A O 1
ATOM 778 N N . ASN A 1 101 ? 3.772 13.512 14.912 1.00 97.75 101 ASN A N 1
ATOM 779 C CA . ASN A 1 101 ? 4.407 12.860 16.048 1.00 97.75 101 ASN A CA 1
ATOM 780 C C . ASN A 1 101 ? 5.613 12.033 15.577 1.00 97.75 101 ASN A C 1
ATOM 782 O O . ASN A 1 101 ? 5.539 10.823 15.348 1.00 97.75 101 ASN A O 1
ATOM 786 N N . ALA A 1 102 ? 6.768 12.694 15.481 1.00 97.62 102 ALA A N 1
ATOM 787 C CA . ALA A 1 102 ? 8.002 12.116 14.951 1.00 97.62 102 ALA A CA 1
ATOM 788 C C . ALA A 1 102 ? 8.394 10.783 15.614 1.00 97.62 102 ALA A C 1
ATOM 790 O O . ALA A 1 102 ? 8.892 9.874 14.945 1.00 97.62 102 ALA A O 1
ATOM 791 N N . SER A 1 103 ? 8.153 10.636 16.923 1.00 98.31 103 SER A N 1
ATOM 792 C CA . SER A 1 103 ? 8.477 9.403 17.649 1.00 98.31 103 SER A CA 1
ATOM 793 C C . SER A 1 103 ? 7.579 8.233 17.235 1.00 98.31 103 SER A C 1
ATOM 795 O O . SER A 1 103 ? 8.065 7.115 17.060 1.00 98.31 103 SER A O 1
ATOM 797 N N . LEU A 1 104 ? 6.282 8.493 17.054 1.00 98.56 104 LEU A N 1
ATOM 798 C CA . LEU A 1 104 ? 5.290 7.512 16.631 1.00 98.56 104 LEU A CA 1
ATOM 799 C C . LEU A 1 104 ? 5.533 7.090 15.184 1.00 98.56 104 LEU A C 1
ATOM 801 O O . LEU A 1 104 ? 5.629 5.896 14.898 1.00 98.56 104 LEU A O 1
ATOM 805 N N . VAL A 1 105 ? 5.714 8.058 14.287 1.00 98.44 105 VAL A N 1
ATOM 806 C CA . VAL A 1 105 ? 5.987 7.788 12.874 1.00 98.44 105 VAL A CA 1
ATOM 807 C C . VAL A 1 105 ? 7.267 6.969 12.721 1.00 98.44 105 VAL A C 1
ATOM 809 O O . VAL A 1 105 ? 7.277 5.962 12.015 1.00 98.44 105 VAL A O 1
ATOM 812 N N . GLN A 1 106 ? 8.342 7.317 13.435 1.00 98.38 106 GLN A N 1
ATOM 813 C CA . GLN A 1 106 ? 9.594 6.564 13.352 1.00 98.38 106 GLN A CA 1
ATOM 814 C C . GLN A 1 106 ? 9.463 5.124 13.873 1.00 98.38 106 GLN A C 1
ATOM 816 O O . GLN A 1 106 ? 10.042 4.201 13.283 1.00 98.38 106 GLN A O 1
ATOM 821 N N . ARG A 1 107 ? 8.696 4.900 14.950 1.00 98.44 107 ARG A N 1
ATOM 822 C CA . ARG A 1 107 ? 8.370 3.541 15.415 1.00 98.44 107 ARG A CA 1
ATOM 823 C C . ARG A 1 107 ? 7.578 2.779 14.356 1.00 98.44 107 ARG A C 1
ATOM 825 O O . ARG A 1 107 ? 7.958 1.661 14.021 1.00 98.44 107 ARG A O 1
ATOM 832 N N . THR A 1 108 ? 6.567 3.410 13.767 1.00 98.56 108 THR A N 1
ATOM 833 C CA . THR A 1 108 ? 5.725 2.820 12.715 1.00 98.56 108 THR A CA 1
ATOM 834 C C . THR A 1 108 ? 6.556 2.415 11.497 1.00 98.56 108 THR A C 1
ATOM 836 O O . THR A 1 108 ? 6.512 1.259 11.085 1.00 98.56 108 THR A O 1
ATOM 839 N N . ARG A 1 109 ? 7.427 3.297 10.983 1.00 98.19 109 ARG A N 1
ATOM 840 C CA . ARG A 1 109 ? 8.385 2.974 9.903 1.00 98.19 109 ARG A CA 1
ATOM 841 C C . ARG A 1 109 ? 9.261 1.767 10.250 1.00 98.19 109 ARG A C 1
ATOM 843 O O . ARG A 1 109 ? 9.486 0.885 9.419 1.00 98.19 109 ARG A O 1
ATOM 850 N N . SER A 1 110 ? 9.748 1.717 11.490 1.00 98.25 110 SER A N 1
ATOM 851 C CA . SER A 1 110 ? 10.585 0.617 11.974 1.00 98.25 110 SER A CA 1
ATOM 852 C C . SER A 1 110 ? 9.807 -0.700 11.994 1.00 98.25 110 SER A C 1
ATOM 854 O O . SER A 1 110 ? 10.314 -1.706 11.501 1.00 98.25 110 SER A O 1
ATOM 856 N N . LEU A 1 111 ? 8.563 -0.690 12.483 1.00 98.44 111 LEU A N 1
ATOM 857 C CA . LEU A 1 111 ? 7.669 -1.849 12.480 1.00 98.44 111 LEU A CA 1
ATOM 858 C C . LEU A 1 111 ? 7.344 -2.328 11.063 1.00 98.44 111 LEU A C 1
ATOM 860 O O . LEU A 1 111 ? 7.384 -3.530 10.813 1.00 98.44 111 LEU A O 1
ATOM 864 N N . ILE A 1 112 ? 7.095 -1.428 10.109 1.00 97.31 112 ILE A N 1
ATOM 865 C CA . ILE A 1 112 ? 6.890 -1.791 8.695 1.00 97.31 112 ILE A CA 1
ATOM 866 C C . ILE A 1 112 ? 8.100 -2.567 8.169 1.00 97.31 112 ILE A C 1
ATOM 868 O O . ILE A 1 112 ? 7.966 -3.652 7.595 1.00 97.31 112 ILE A O 1
ATOM 872 N N . SER A 1 113 ? 9.303 -2.050 8.424 1.00 94.25 113 SER A N 1
ATOM 873 C CA . SER A 1 113 ? 10.536 -2.683 7.965 1.00 94.25 113 SER A CA 1
ATOM 874 C C . SER A 1 113 ? 10.819 -4.020 8.654 1.00 94.25 113 SER A C 1
ATOM 876 O O . SER A 1 113 ? 11.294 -4.943 7.993 1.00 94.25 113 SER A O 1
ATOM 878 N N . THR A 1 114 ? 10.546 -4.170 9.952 1.00 95.75 114 THR A N 1
ATOM 879 C CA . THR A 1 114 ? 10.862 -5.402 10.698 1.00 95.75 114 THR A CA 1
ATOM 880 C C . THR A 1 114 ? 9.808 -6.483 10.510 1.00 95.75 114 THR A C 1
ATOM 882 O O . THR A 1 114 ? 10.153 -7.637 10.261 1.00 95.75 114 THR A O 1
ATOM 885 N N . THR A 1 115 ? 8.526 -6.119 10.565 1.00 94.25 115 THR A N 1
ATOM 886 C CA . THR A 1 115 ? 7.426 -7.056 10.329 1.00 94.25 115 THR A CA 1
ATOM 887 C C . THR A 1 115 ? 7.380 -7.475 8.869 1.00 94.25 115 THR A C 1
ATOM 889 O O . THR A 1 115 ? 6.994 -8.606 8.601 1.00 94.25 115 THR A O 1
ATOM 892 N N . LYS A 1 116 ? 7.801 -6.613 7.928 1.00 91.62 116 LYS A N 1
ATOM 893 C CA . LYS A 1 116 ? 7.654 -6.805 6.473 1.00 91.62 116 LYS A CA 1
ATOM 894 C C . LYS A 1 116 ? 6.184 -6.953 6.043 1.00 91.62 116 LYS A C 1
ATOM 896 O O . LYS A 1 116 ? 5.901 -7.573 5.014 1.00 91.62 116 LYS A O 1
ATOM 901 N N . SER A 1 117 ? 5.255 -6.438 6.851 1.00 91.44 117 SER A N 1
ATOM 902 C CA . SER A 1 117 ? 3.829 -6.365 6.523 1.00 91.44 117 SER A CA 1
ATOM 903 C C . SER A 1 117 ? 3.598 -5.395 5.363 1.00 91.44 117 SER A C 1
ATOM 905 O O . SER A 1 117 ? 4.346 -4.436 5.198 1.00 91.44 117 SER A O 1
ATOM 907 N N . GLN A 1 118 ? 2.584 -5.672 4.545 1.00 91.44 118 GLN A N 1
ATOM 908 C CA . GLN A 1 118 ? 2.145 -4.804 3.449 1.00 91.44 118 GLN A CA 1
ATOM 909 C C . GLN A 1 118 ? 0.917 -4.030 3.902 1.00 91.44 118 GLN A C 1
ATOM 911 O O . GLN A 1 118 ? -0.017 -4.638 4.427 1.00 91.44 118 GLN A O 1
ATOM 916 N N . ILE A 1 119 ? 0.926 -2.718 3.688 1.00 94.62 119 ILE A N 1
ATOM 917 C CA . ILE A 1 119 ? -0.113 -1.813 4.167 1.00 94.62 119 ILE A CA 1
ATOM 918 C C . ILE A 1 119 ? -0.786 -1.156 2.976 1.00 94.62 119 ILE A C 1
ATOM 920 O O . ILE A 1 119 ? -0.144 -0.483 2.173 1.00 94.62 119 ILE A O 1
ATOM 924 N N . PHE A 1 120 ? -2.092 -1.338 2.888 1.00 93.12 120 PHE A N 1
ATOM 925 C CA . PHE A 1 120 ? -2.941 -0.682 1.914 1.00 93.12 120 PHE A CA 1
ATOM 926 C C . PHE A 1 120 ? -3.881 0.251 2.650 1.00 93.12 120 PHE A C 1
ATOM 928 O O . PHE A 1 120 ? -4.489 -0.153 3.637 1.00 93.12 120 PHE A O 1
ATOM 935 N N . PHE A 1 121 ? -4.003 1.477 2.169 1.00 93.81 121 PHE A N 1
ATOM 936 C CA . PHE A 1 121 ? -4.991 2.416 2.681 1.00 93.81 121 PHE A CA 1
ATOM 937 C C . PHE A 1 121 ? -6.142 2.483 1.690 1.00 93.81 121 PHE A C 1
ATOM 939 O O . PHE A 1 121 ? -5.913 2.581 0.487 1.00 93.81 121 PHE A O 1
ATOM 946 N N . LEU A 1 122 ? -7.365 2.421 2.192 1.00 91.69 122 LEU A N 1
ATOM 947 C CA . LEU A 1 122 ? -8.573 2.746 1.461 1.00 91.69 122 LEU A CA 1
ATOM 948 C C . LEU A 1 122 ? -9.199 3.957 2.141 1.00 91.69 122 LEU A C 1
ATOM 950 O O . LEU A 1 122 ? -9.711 3.871 3.254 1.00 91.69 122 LEU A O 1
ATOM 954 N N . ILE A 1 123 ? -9.097 5.079 1.445 1.00 90.88 123 ILE A N 1
ATOM 955 C CA . ILE A 1 123 ? -9.428 6.405 1.929 1.00 90.88 123 ILE A CA 1
ATOM 956 C C . ILE A 1 123 ? -10.603 6.927 1.115 1.00 90.88 123 ILE A C 1
ATOM 958 O O . ILE A 1 123 ? -10.496 7.118 -0.097 1.00 90.88 123 ILE A O 1
ATOM 962 N N . THR A 1 124 ? -11.733 7.147 1.771 1.00 88.88 124 THR A N 1
ATOM 963 C CA . THR A 1 124 ? -12.977 7.562 1.105 1.00 88.88 124 THR A CA 1
ATOM 964 C C . THR A 1 124 ? -13.275 9.050 1.259 1.00 88.88 124 THR A C 1
ATOM 966 O O . THR A 1 124 ? -14.075 9.597 0.497 1.00 88.88 124 THR A O 1
ATOM 969 N N . GLY A 1 125 ? -12.567 9.725 2.166 1.00 87.75 125 GLY A N 1
ATOM 970 C CA . GLY A 1 125 ? -12.665 11.156 2.443 1.00 87.75 125 GLY A CA 1
ATOM 971 C C . GLY A 1 125 ? -11.304 11.777 2.766 1.00 87.75 125 GLY A C 1
ATOM 972 O O . GLY A 1 125 ? -10.322 11.079 3.003 1.00 87.75 125 GLY A O 1
ATOM 973 N N . LEU A 1 126 ? -11.234 13.105 2.704 1.00 85.88 126 LEU A N 1
ATOM 974 C CA . LEU A 1 126 ? -10.047 13.901 3.020 1.00 85.88 126 LEU A CA 1
ATOM 975 C C . LEU A 1 126 ? -10.484 15.066 3.908 1.00 85.88 126 LEU A C 1
ATOM 977 O O . LEU A 1 126 ? -11.539 15.647 3.650 1.00 85.88 126 LEU A O 1
ATOM 981 N N . CYS A 1 127 ? -9.677 15.433 4.908 1.00 90.19 127 CYS A N 1
ATOM 982 C CA . CYS A 1 127 ? -9.992 16.593 5.750 1.00 90.19 127 CYS A CA 1
ATOM 983 C C . CYS A 1 127 ? -9.791 17.921 5.006 1.00 90.19 127 CYS A C 1
ATOM 985 O O . CYS A 1 127 ? -10.605 18.831 5.136 1.00 90.19 127 CYS A O 1
ATOM 987 N N . ASP A 1 128 ? -8.704 18.028 4.236 1.00 89.81 128 ASP A N 1
ATOM 988 C CA . ASP A 1 128 ? -8.367 19.218 3.446 1.00 89.81 128 ASP A CA 1
ATOM 989 C C . ASP A 1 128 ? -8.203 18.845 1.966 1.00 89.81 128 ASP A C 1
ATOM 991 O O . ASP A 1 128 ? -9.118 19.011 1.156 1.00 89.81 128 ASP A O 1
ATOM 995 N N . GLY A 1 129 ? -7.071 18.239 1.602 1.00 89.81 129 GLY A N 1
ATOM 996 C CA . GLY A 1 129 ? -6.827 17.829 0.225 1.00 89.81 129 GLY A CA 1
ATOM 997 C C . GLY A 1 129 ? -5.652 16.876 0.065 1.00 89.81 129 GLY A C 1
ATOM 998 O O . GLY A 1 129 ? -5.011 16.454 1.017 1.00 89.81 129 GLY A O 1
ATOM 999 N N . LEU A 1 130 ? -5.335 16.551 -1.184 1.00 88.62 130 LEU A N 1
ATOM 1000 C CA . LEU A 1 130 ? -4.334 15.531 -1.532 1.00 88.62 130 LEU A CA 1
ATOM 1001 C C . LEU A 1 130 ? -2.884 15.938 -1.227 1.00 88.62 130 LEU A C 1
ATOM 1003 O O . LEU A 1 130 ? -1.981 15.104 -1.279 1.00 88.62 130 LEU A O 1
ATOM 1007 N N . ASN A 1 131 ? -2.668 17.220 -0.933 1.00 89.75 131 ASN A N 1
ATOM 1008 C CA . ASN A 1 131 ? -1.375 17.781 -0.549 1.00 89.75 131 ASN A CA 1
ATOM 1009 C C . ASN A 1 131 ? -1.275 18.042 0.964 1.00 89.75 131 ASN A C 1
ATOM 1011 O O . ASN A 1 131 ? -0.265 18.578 1.413 1.00 89.75 131 ASN A O 1
ATOM 1015 N N . ASP A 1 132 ? -2.307 17.685 1.734 1.00 92.81 132 ASP A N 1
ATOM 1016 C CA . ASP A 1 132 ? -2.312 17.772 3.192 1.00 92.81 132 ASP A CA 1
ATOM 1017 C C . ASP A 1 132 ? -1.227 16.844 3.771 1.00 92.81 132 ASP A C 1
ATOM 1019 O O . ASP A 1 132 ? -1.267 15.636 3.513 1.00 92.81 132 ASP A O 1
ATOM 1023 N N . PRO A 1 133 ? -0.260 17.350 4.560 1.00 94.75 133 PRO A N 1
ATOM 1024 C CA . PRO A 1 133 ? 0.729 16.515 5.240 1.00 94.75 133 PRO A CA 1
ATOM 1025 C C . PRO A 1 133 ? 0.120 15.349 6.036 1.00 94.75 133 PRO A C 1
ATOM 1027 O O . PRO A 1 133 ? 0.698 14.259 6.053 1.00 94.75 133 PRO A O 1
ATOM 1030 N N . ALA A 1 134 ? -1.066 15.547 6.623 1.00 94.75 134 ALA A N 1
ATOM 1031 C CA . ALA A 1 134 ? -1.797 14.521 7.360 1.00 94.75 134 ALA A CA 1
ATOM 1032 C C . ALA A 1 134 ? -2.354 13.401 6.458 1.00 94.75 134 ALA A C 1
ATOM 1034 O O . ALA A 1 134 ? -2.607 12.296 6.933 1.00 94.75 134 ALA A O 1
ATOM 1035 N N . PHE A 1 135 ? -2.512 13.644 5.156 1.00 94.44 135 PHE A N 1
ATOM 1036 C CA . PHE A 1 135 ? -2.798 12.612 4.154 1.00 94.44 135 PHE A CA 1
ATOM 1037 C C . PHE A 1 135 ? -1.509 12.022 3.561 1.00 94.44 135 PHE A C 1
ATOM 1039 O O . PHE A 1 135 ? -1.402 10.809 3.365 1.00 94.44 135 PHE A O 1
ATOM 1046 N N . LEU A 1 136 ? -0.501 12.861 3.296 1.00 94.62 136 LEU A N 1
ATOM 1047 C CA . LEU A 1 136 ? 0.762 12.442 2.677 1.00 94.62 136 LEU A CA 1
ATOM 1048 C C . LEU A 1 136 ? 1.520 11.398 3.513 1.00 94.62 136 LEU A C 1
ATOM 1050 O O . LEU A 1 136 ? 2.240 10.573 2.948 1.00 94.62 136 LEU A O 1
ATOM 1054 N N . ILE A 1 137 ? 1.319 11.365 4.834 1.00 96.81 137 ILE A N 1
ATOM 1055 C CA . ILE A 1 137 ? 1.889 10.313 5.683 1.00 96.81 137 ILE A CA 1
ATOM 1056 C C . ILE A 1 137 ? 1.425 8.907 5.272 1.00 96.81 137 ILE A C 1
ATOM 1058 O O . ILE A 1 137 ? 2.217 7.966 5.304 1.00 96.81 137 ILE A O 1
ATOM 1062 N N . TYR A 1 138 ? 0.181 8.739 4.813 1.00 96.62 138 TYR A N 1
ATOM 1063 C CA . TYR A 1 138 ? -0.316 7.439 4.355 1.00 96.62 138 TYR A CA 1
ATOM 1064 C C . TYR A 1 138 ? 0.413 6.967 3.104 1.00 96.62 138 TYR A C 1
ATOM 1066 O O . TYR A 1 138 ? 0.795 5.801 3.010 1.00 96.62 138 TYR A O 1
ATOM 1074 N N . ARG A 1 139 ? 0.654 7.888 2.166 1.00 95.38 139 ARG A N 1
ATOM 1075 C CA . ARG A 1 139 ? 1.401 7.631 0.929 1.00 95.38 139 ARG A CA 1
ATOM 1076 C C . ARG A 1 139 ? 2.814 7.145 1.231 1.00 95.38 139 ARG A C 1
ATOM 1078 O O . ARG A 1 139 ? 3.253 6.120 0.705 1.00 95.38 139 ARG A O 1
ATOM 1085 N N . GLU A 1 140 ? 3.482 7.818 2.163 1.00 95.38 140 GLU A N 1
ATOM 1086 C CA . GLU A 1 140 ? 4.812 7.434 2.620 1.00 95.38 140 GLU A CA 1
ATOM 1087 C C . GLU A 1 140 ? 4.822 6.027 3.249 1.00 95.38 140 GLU A C 1
ATOM 1089 O O . GLU A 1 140 ? 5.582 5.150 2.825 1.00 95.38 140 GLU A O 1
ATOM 1094 N N . LEU A 1 141 ? 3.950 5.780 4.233 1.00 97.44 141 LEU A N 1
ATOM 1095 C CA . LEU A 1 141 ? 3.892 4.506 4.957 1.00 97.44 141 LEU A CA 1
ATOM 1096 C C . LEU A 1 141 ? 3.495 3.339 4.036 1.00 97.44 141 LEU A C 1
ATOM 1098 O O . LEU A 1 141 ? 4.081 2.254 4.122 1.00 97.44 141 LEU A O 1
ATOM 1102 N N . ALA A 1 142 ? 2.556 3.560 3.113 1.00 96.19 142 ALA A N 1
ATOM 1103 C CA . ALA A 1 142 ? 2.178 2.584 2.096 1.00 96.19 142 ALA A CA 1
ATOM 1104 C C . ALA A 1 142 ? 3.372 2.235 1.200 1.00 96.19 142 ALA A C 1
ATOM 1106 O O . ALA A 1 142 ? 3.704 1.053 1.057 1.00 96.19 142 ALA A O 1
ATOM 1107 N N . SER A 1 143 ? 4.073 3.244 0.671 1.00 95.50 143 SER A N 1
ATOM 1108 C CA . SER A 1 143 ? 5.241 3.055 -0.195 1.00 95.50 143 SER A CA 1
ATOM 1109 C C . SER A 1 143 ? 6.359 2.268 0.502 1.00 95.50 143 SER A C 1
ATOM 1111 O O . SER A 1 143 ? 6.919 1.331 -0.076 1.00 95.50 143 SER A O 1
ATOM 1113 N N . LEU A 1 144 ? 6.659 2.557 1.774 1.00 95.44 144 LEU A N 1
ATOM 1114 C CA . LEU A 1 144 ? 7.650 1.801 2.562 1.00 95.44 144 LEU A CA 1
ATOM 1115 C C . LEU A 1 144 ? 7.304 0.310 2.703 1.00 95.44 144 LEU A C 1
ATOM 1117 O O . LEU A 1 144 ? 8.193 -0.536 2.821 1.00 95.44 144 LEU A O 1
ATOM 1121 N N . SER A 1 145 ? 6.014 -0.019 2.669 1.00 94.12 145 SER A N 1
ATOM 1122 C CA . SER A 1 145 ? 5.510 -1.386 2.787 1.00 94.12 145 SER A CA 1
ATOM 1123 C C . SER A 1 145 ? 5.338 -2.107 1.442 1.00 94.12 145 SER A C 1
ATOM 1125 O O . SER A 1 145 ? 4.944 -3.275 1.427 1.00 94.12 145 SER A O 1
ATOM 1127 N N . TYR A 1 146 ? 5.658 -1.453 0.314 1.00 93.69 146 TYR A N 1
ATOM 1128 C CA . TYR A 1 146 ? 5.288 -1.899 -1.041 1.00 93.69 146 TYR A CA 1
ATOM 1129 C C . TYR A 1 146 ? 3.770 -2.089 -1.205 1.00 93.69 146 TYR A C 1
ATOM 1131 O O . TYR A 1 146 ? 3.313 -2.974 -1.934 1.00 93.69 146 TYR A O 1
ATOM 1139 N N . GLY A 1 147 ? 3.003 -1.299 -0.460 1.00 93.44 147 GLY A N 1
ATOM 1140 C CA . GLY A 1 147 ? 1.558 -1.208 -0.553 1.00 93.44 147 GLY A CA 1
ATOM 1141 C C . GLY A 1 147 ? 1.125 -0.023 -1.411 1.00 93.44 147 GLY A C 1
ATOM 1142 O O . GLY A 1 147 ? 1.893 0.440 -2.248 1.00 93.44 147 GLY A O 1
ATOM 1143 N N . HIS A 1 148 ? -0.108 0.445 -1.228 1.00 93.94 148 HIS A N 1
ATOM 1144 C CA . HIS A 1 148 ? -0.685 1.548 -2.009 1.00 93.94 148 HIS A CA 1
ATOM 1145 C C . HIS A 1 148 ? -1.761 2.291 -1.212 1.00 93.94 148 HIS A C 1
ATOM 1147 O O . HIS A 1 148 ? -2.374 1.709 -0.315 1.00 93.94 148 HIS A O 1
ATOM 1153 N N . VAL A 1 149 ? -2.011 3.549 -1.570 1.00 93.88 149 VAL A N 1
ATOM 1154 C CA . VAL A 1 149 ? -3.130 4.346 -1.052 1.00 93.88 149 VAL A CA 1
ATOM 1155 C C . VAL A 1 149 ? -4.192 4.474 -2.131 1.00 93.88 149 VAL A C 1
ATOM 1157 O O . VAL A 1 149 ? -3.955 5.113 -3.145 1.00 93.88 149 VAL A O 1
ATOM 1160 N N . PHE A 1 150 ? -5.367 3.905 -1.894 1.00 91.62 150 PHE A N 1
ATOM 1161 C CA . PHE A 1 150 ? -6.559 4.120 -2.702 1.00 91.62 150 PHE A CA 1
ATOM 1162 C C . PHE A 1 150 ? -7.342 5.280 -2.114 1.00 91.62 150 PHE A C 1
ATOM 1164 O O . PHE A 1 150 ? -7.993 5.103 -1.089 1.00 91.62 150 PHE A O 1
ATOM 1171 N N . GLN A 1 151 ? -7.294 6.446 -2.750 1.00 91.12 151 GLN A N 1
ATOM 1172 C CA . GLN A 1 151 ? -8.182 7.553 -2.397 1.00 91.12 151 GLN A CA 1
ATOM 1173 C C . GLN A 1 151 ? -9.307 7.596 -3.431 1.00 91.12 151 GLN A C 1
ATOM 1175 O O . GLN A 1 151 ? -9.124 8.068 -4.550 1.00 91.12 151 GLN A O 1
ATOM 1180 N N . VAL A 1 152 ? -10.455 7.010 -3.095 1.00 87.81 152 VAL A N 1
ATOM 1181 C CA . VAL A 1 152 ? -11.575 6.855 -4.032 1.00 87.81 152 VAL A CA 1
ATOM 1182 C C . VAL A 1 152 ? -12.911 7.099 -3.339 1.00 87.81 152 VAL A C 1
ATOM 1184 O O . VAL A 1 152 ? -13.084 6.699 -2.190 1.00 87.81 152 VAL A O 1
ATOM 1187 N N . PRO A 1 153 ? -13.904 7.688 -4.027 1.00 85.81 153 PRO A N 1
ATOM 1188 C CA . PRO A 1 153 ? -15.257 7.727 -3.495 1.00 85.81 153 PRO A CA 1
ATOM 1189 C C . PRO A 1 153 ? -15.841 6.310 -3.400 1.00 85.81 153 PRO A C 1
ATOM 1191 O O . PRO A 1 153 ? -15.460 5.410 -4.154 1.00 85.81 153 PRO A O 1
ATOM 1194 N N . LEU A 1 154 ? -16.846 6.124 -2.539 1.00 80.81 154 LEU A N 1
ATOM 1195 C CA . LEU A 1 154 ? -17.509 4.826 -2.337 1.00 80.81 154 LEU A CA 1
ATOM 1196 C C . LEU A 1 154 ? -18.057 4.194 -3.631 1.00 80.81 154 LEU A C 1
ATOM 1198 O O . LEU A 1 154 ? -18.107 2.972 -3.761 1.00 80.81 154 LEU A O 1
ATOM 1202 N N . SER A 1 155 ? -18.432 5.007 -4.622 1.00 82.00 155 SER A N 1
ATOM 1203 C CA . SER A 1 155 ? -18.890 4.529 -5.933 1.00 82.00 155 SER A CA 1
ATOM 1204 C C . SER A 1 155 ? -17.816 3.779 -6.731 1.00 82.00 155 SER A C 1
ATOM 1206 O O . SER A 1 155 ? -18.147 2.975 -7.601 1.00 82.00 155 SER A O 1
ATOM 1208 N N . ASP A 1 156 ? -16.540 4.026 -6.433 1.00 84.69 156 ASP A N 1
ATOM 1209 C CA . ASP A 1 156 ? -15.384 3.511 -7.168 1.00 84.69 156 ASP A CA 1
ATOM 1210 C C . ASP A 1 156 ? -14.679 2.347 -6.455 1.00 84.69 156 ASP A C 1
ATOM 1212 O O . ASP A 1 156 ? -13.652 1.858 -6.931 1.00 84.69 156 ASP A O 1
ATOM 1216 N N . LEU A 1 157 ? -15.258 1.827 -5.367 1.00 82.69 157 LEU A N 1
ATOM 1217 C CA . LEU A 1 157 ? -14.700 0.720 -4.583 1.00 82.69 157 LEU A CA 1
ATOM 1218 C C . LEU A 1 157 ? -14.351 -0.526 -5.417 1.00 82.69 157 LEU A C 1
ATOM 1220 O O . LEU A 1 157 ? -13.379 -1.221 -5.127 1.00 82.69 157 LEU A O 1
ATOM 1224 N N . ASN A 1 158 ? -15.076 -0.783 -6.510 1.00 82.19 158 ASN A N 1
ATOM 1225 C CA . ASN A 1 158 ? -14.765 -1.885 -7.425 1.00 82.19 158 ASN A CA 1
ATOM 1226 C C . ASN A 1 158 ? -13.341 -1.806 -8.008 1.00 82.19 158 ASN A C 1
ATOM 1228 O O . ASN A 1 158 ? -12.718 -2.844 -8.237 1.00 82.19 158 ASN A O 1
ATOM 1232 N N . LYS A 1 159 ? -12.800 -0.598 -8.229 1.00 82.50 159 LYS A N 1
ATOM 1233 C CA . LYS A 1 159 ? -11.414 -0.410 -8.698 1.00 82.50 159 LYS A CA 1
ATOM 1234 C C . LYS A 1 159 ? -10.418 -0.941 -7.668 1.00 82.50 159 LYS A C 1
ATOM 1236 O O . LYS A 1 159 ? -9.485 -1.660 -8.023 1.00 82.50 159 LYS A O 1
ATOM 1241 N N . VAL A 1 160 ? -10.678 -0.650 -6.395 1.00 84.94 160 VAL A N 1
ATOM 1242 C CA . VAL A 1 160 ? -9.876 -1.108 -5.258 1.00 84.94 160 VAL A CA 1
ATOM 1243 C C . VAL A 1 160 ? -9.925 -2.627 -5.164 1.00 84.94 160 VAL A C 1
ATOM 1245 O O . VAL A 1 160 ? -8.883 -3.269 -5.065 1.00 84.94 160 VAL A O 1
ATOM 1248 N N . PHE A 1 161 ? -11.109 -3.236 -5.284 1.00 82.75 161 PHE A N 1
ATOM 1249 C CA . PHE A 1 161 ? -11.231 -4.696 -5.196 1.00 82.75 161 PHE A CA 1
ATOM 1250 C C . PHE A 1 161 ? -10.560 -5.429 -6.336 1.00 82.75 161 PHE A C 1
ATOM 1252 O O . PHE A 1 161 ? -9.941 -6.453 -6.079 1.00 82.75 161 PHE A O 1
ATOM 1259 N N . ASN A 1 162 ? -10.594 -4.912 -7.562 1.00 83.62 162 ASN A N 1
ATOM 1260 C CA . ASN A 1 162 ? -9.851 -5.530 -8.660 1.00 83.62 162 ASN A CA 1
ATOM 1261 C C . ASN A 1 162 ? -8.351 -5.617 -8.339 1.00 83.62 162 ASN A C 1
ATOM 1263 O O . ASN A 1 162 ? -7.716 -6.647 -8.576 1.00 83.62 162 ASN A O 1
ATOM 1267 N N . TYR A 1 163 ? -7.793 -4.566 -7.735 1.00 82.94 163 TYR A N 1
ATOM 1268 C CA . TYR A 1 163 ? -6.401 -4.572 -7.308 1.00 82.94 163 TYR A CA 1
ATOM 1269 C C . TYR A 1 163 ? -6.144 -5.458 -6.080 1.00 82.94 163 TYR A C 1
ATOM 1271 O O . TYR A 1 163 ? -5.149 -6.188 -6.031 1.00 82.94 163 TYR A O 1
ATOM 1279 N N . LEU A 1 164 ? -7.022 -5.410 -5.077 1.00 85.50 164 LEU A N 1
ATOM 1280 C CA . LEU A 1 164 ? -6.904 -6.258 -3.895 1.00 85.50 164 LEU A CA 1
ATOM 1281 C C . LEU A 1 164 ? -7.018 -7.737 -4.269 1.00 85.50 164 LEU A C 1
ATOM 1283 O O . LEU A 1 164 ? -6.230 -8.534 -3.770 1.00 85.50 164 LEU A O 1
ATOM 1287 N N . ASP A 1 165 ? -7.910 -8.100 -5.196 1.00 84.38 165 ASP A N 1
ATOM 1288 C CA . ASP A 1 165 ? -8.038 -9.457 -5.737 1.00 84.38 165 ASP A CA 1
ATOM 1289 C C . ASP A 1 165 ? -6.718 -9.902 -6.351 1.00 84.38 165 ASP A C 1
ATOM 1291 O O . ASP A 1 165 ? -6.141 -10.922 -5.981 1.00 84.38 165 ASP A O 1
ATOM 1295 N N . PHE A 1 166 ? -6.194 -9.066 -7.245 1.00 82.12 166 PHE A N 1
ATOM 1296 C CA . PHE A 1 166 ? -4.924 -9.286 -7.906 1.00 82.12 166 PHE A CA 1
ATOM 1297 C C . PHE A 1 166 ? -3.803 -9.500 -6.888 1.00 82.12 166 PHE A C 1
ATOM 1299 O O . PHE A 1 166 ? -3.072 -10.487 -6.965 1.00 82.12 166 PHE A O 1
ATOM 1306 N N . THR A 1 167 ? -3.688 -8.616 -5.897 1.00 81.81 167 THR A N 1
ATOM 1307 C CA . THR A 1 167 ? -2.682 -8.701 -4.834 1.00 81.81 167 THR A CA 1
ATOM 1308 C C . THR A 1 167 ? -2.839 -9.970 -4.012 1.00 81.81 167 THR A C 1
ATOM 1310 O O . THR A 1 167 ? -1.844 -10.672 -3.808 1.00 81.81 167 THR A O 1
ATOM 1313 N N . LEU A 1 168 ? -4.062 -10.292 -3.579 1.00 83.50 168 LEU A N 1
ATOM 1314 C CA . LEU A 1 168 ? -4.378 -11.420 -2.707 1.00 83.50 168 LEU A CA 1
ATOM 1315 C C . LEU A 1 168 ? -4.279 -12.771 -3.418 1.00 83.50 168 LEU A C 1
ATOM 1317 O O . LEU A 1 168 ? -3.848 -13.730 -2.785 1.00 83.50 168 LEU A O 1
ATOM 1321 N N . ALA A 1 169 ? -4.538 -12.849 -4.723 1.00 83.19 169 ALA A N 1
ATOM 1322 C CA . ALA A 1 169 ? -4.460 -14.079 -5.517 1.00 83.19 169 ALA A CA 1
ATOM 1323 C C . ALA A 1 169 ? -3.051 -14.707 -5.593 1.00 83.19 169 ALA A C 1
ATOM 1325 O O . ALA A 1 169 ? -2.895 -15.841 -6.065 1.00 83.19 169 ALA A O 1
ATOM 1326 N N . ARG A 1 170 ? -2.017 -13.985 -5.142 1.00 81.12 170 ARG A N 1
ATOM 1327 C CA . ARG A 1 170 ? -0.625 -14.451 -5.129 1.00 81.12 170 ARG A CA 1
ATOM 1328 C C . ARG A 1 170 ? -0.298 -15.267 -3.880 1.00 81.12 170 ARG A C 1
ATOM 1330 O O . ARG A 1 170 ? -0.728 -14.890 -2.791 1.00 81.12 170 ARG A O 1
ATOM 1337 N N . PRO A 1 171 ? 0.506 -16.339 -3.983 1.00 75.12 171 PRO A N 1
ATOM 1338 C CA . PRO A 1 171 ? 0.888 -17.118 -2.813 1.00 75.12 171 PRO A CA 1
ATOM 1339 C C . PRO A 1 171 ? 1.662 -16.290 -1.783 1.00 75.12 171 PRO A C 1
ATOM 1341 O O . PRO A 1 171 ? 2.363 -15.326 -2.105 1.00 75.12 171 PRO A O 1
ATOM 1344 N N . VAL A 1 172 ? 1.588 -16.708 -0.527 1.00 72.31 172 VAL A N 1
ATOM 1345 C CA . VAL A 1 172 ? 2.437 -16.176 0.547 1.00 72.31 172 VAL A CA 1
ATOM 1346 C C . VAL A 1 172 ? 3.903 -16.413 0.208 1.00 72.31 172 VAL A C 1
ATOM 1348 O O . VAL A 1 172 ? 4.235 -17.440 -0.375 1.00 72.31 172 VAL A O 1
ATOM 1351 N N . ASN A 1 173 ? 4.780 -15.480 0.584 1.00 76.06 173 ASN A N 1
ATOM 1352 C CA . ASN A 1 173 ? 6.232 -15.587 0.388 1.00 76.06 173 ASN A CA 1
ATOM 1353 C C . ASN A 1 173 ? 6.678 -15.782 -1.073 1.00 76.06 173 ASN A C 1
ATOM 1355 O O . ASN A 1 173 ? 7.850 -16.034 -1.308 1.00 76.06 173 ASN A O 1
ATOM 1359 N N . SER A 1 174 ? 5.783 -15.612 -2.052 1.00 83.62 174 SER A N 1
ATOM 1360 C CA . SER A 1 174 ? 6.118 -15.693 -3.482 1.00 83.62 174 SER A CA 1
ATOM 1361 C C . SER A 1 174 ? 6.752 -14.417 -4.028 1.00 83.62 174 SER A C 1
ATOM 1363 O O . SER A 1 174 ? 7.046 -14.341 -5.215 1.00 83.62 174 SER A O 1
ATOM 1365 N N . SER A 1 175 ? 6.908 -13.386 -3.194 1.00 89.00 175 SER A N 1
ATOM 1366 C CA . SER A 1 175 ? 7.321 -12.063 -3.641 1.00 89.00 175 SER A CA 1
ATOM 1367 C C . SER A 1 175 ? 8.743 -11.727 -3.221 1.00 89.00 175 SER A C 1
ATOM 1369 O O . SER A 1 175 ? 9.061 -11.823 -2.035 1.00 89.00 175 SER A O 1
ATOM 1371 N N . VAL A 1 176 ? 9.534 -11.207 -4.151 1.00 91.81 176 VAL A N 1
ATOM 1372 C CA . VAL A 1 176 ? 10.901 -10.727 -3.928 1.00 91.81 176 VAL A CA 1
ATOM 1373 C C . VAL A 1 176 ? 10.942 -9.221 -4.178 1.00 91.81 176 VAL A C 1
ATOM 1375 O O . VAL A 1 176 ? 10.415 -8.748 -5.182 1.00 91.81 176 VAL A O 1
ATOM 1378 N N . GLN A 1 177 ? 11.549 -8.458 -3.268 1.00 94.06 177 GLN A N 1
ATOM 1379 C CA . GLN A 1 177 ? 11.812 -7.031 -3.484 1.00 94.06 177 GLN A CA 1
ATOM 1380 C C . GLN A 1 177 ? 12.955 -6.891 -4.495 1.00 94.06 177 GLN A C 1
ATOM 1382 O O . GLN A 1 177 ? 14.052 -7.385 -4.245 1.00 94.06 177 GLN A O 1
ATOM 1387 N N . LEU A 1 178 ? 12.685 -6.269 -5.643 1.00 96.31 178 LEU A N 1
ATOM 1388 C CA . LEU A 1 178 ? 13.647 -6.127 -6.742 1.00 96.31 178 LEU A CA 1
ATOM 1389 C C . LEU A 1 178 ? 14.284 -4.741 -6.786 1.00 96.31 178 LEU A C 1
ATOM 1391 O O . LEU A 1 178 ? 15.438 -4.612 -7.188 1.00 96.31 178 LEU A O 1
ATOM 1395 N N . TYR A 1 179 ? 13.534 -3.710 -6.396 1.00 97.75 179 TYR A N 1
ATOM 1396 C CA . TYR A 1 179 ? 13.991 -2.328 -6.451 1.00 97.75 179 TYR A CA 1
ATOM 1397 C C . TYR A 1 179 ? 13.193 -1.435 -5.497 1.00 97.75 179 TYR A C 1
ATOM 1399 O O . TYR A 1 179 ? 11.993 -1.645 -5.296 1.00 97.75 179 TYR A O 1
ATOM 1407 N N . SER A 1 180 ? 13.862 -0.422 -4.950 1.00 97.06 180 SER A N 1
ATOM 1408 C CA . SER A 1 180 ? 13.267 0.650 -4.155 1.00 97.06 180 SER A CA 1
ATOM 1409 C C . SER A 1 180 ? 14.065 1.930 -4.386 1.00 97.06 180 SER A C 1
ATOM 1411 O O . SER A 1 180 ? 15.277 1.924 -4.178 1.00 97.06 180 SER A O 1
ATOM 1413 N N . GLY A 1 181 ? 13.395 3.012 -4.777 1.00 96.38 181 GLY A N 1
ATOM 1414 C CA . GLY A 1 181 ? 14.021 4.313 -5.019 1.00 96.38 181 GLY A CA 1
ATOM 1415 C C . GLY A 1 181 ? 13.129 5.480 -4.599 1.00 96.38 181 GLY A C 1
ATOM 1416 O O . GLY A 1 181 ? 11.903 5.366 -4.635 1.00 96.38 181 GLY A O 1
ATOM 1417 N N . GLU A 1 182 ? 13.768 6.577 -4.198 1.00 95.94 182 GLU A N 1
ATOM 1418 C CA . GLU A 1 182 ? 13.160 7.866 -3.849 1.00 95.94 182 GLU A CA 1
ATOM 1419 C C . GLU A 1 182 ? 13.751 8.949 -4.747 1.00 95.94 182 GLU A C 1
ATOM 1421 O O . GLU A 1 182 ? 14.974 9.020 -4.896 1.00 95.94 182 GLU A O 1
ATOM 1426 N N . PHE A 1 183 ? 12.906 9.809 -5.315 1.00 95.88 183 PHE A N 1
ATOM 1427 C CA . PHE A 1 183 ? 13.324 10.750 -6.348 1.00 95.88 183 PHE A CA 1
ATOM 1428 C C . PHE A 1 183 ? 12.713 12.127 -6.144 1.00 95.88 183 PHE A C 1
ATOM 1430 O O . PHE A 1 183 ? 11.546 12.269 -5.792 1.00 95.88 183 PHE A O 1
ATOM 1437 N N . THR A 1 184 ? 13.510 13.153 -6.429 1.00 94.50 184 THR A N 1
ATOM 1438 C CA . THR A 1 184 ? 13.083 14.561 -6.488 1.00 94.50 184 THR A CA 1
ATOM 1439 C C . THR A 1 184 ? 13.245 15.160 -7.886 1.00 94.50 184 THR A C 1
ATOM 1441 O O . THR A 1 184 ? 12.864 16.305 -8.124 1.00 94.50 184 THR A O 1
ATOM 1444 N N . VAL A 1 185 ? 13.825 14.396 -8.814 1.00 94.38 185 VAL A N 1
ATOM 1445 C CA . VAL A 1 185 ? 14.044 14.780 -10.210 1.00 94.38 185 VAL A CA 1
ATOM 1446 C C . VAL A 1 185 ? 12.864 14.335 -11.064 1.00 94.38 185 VAL A C 1
ATOM 1448 O O . VAL A 1 185 ? 12.344 13.243 -10.874 1.00 94.38 185 VAL A O 1
ATOM 1451 N N . SER A 1 186 ? 12.450 15.160 -12.024 1.00 93.00 186 SER A N 1
ATOM 1452 C CA . SER A 1 186 ? 11.259 14.892 -12.837 1.00 93.00 186 SER A CA 1
ATOM 1453 C C . SER A 1 186 ? 11.467 13.835 -13.917 1.00 93.00 186 SER A C 1
ATOM 1455 O O . SER A 1 186 ? 10.523 13.145 -14.269 1.00 93.00 186 SER A O 1
ATOM 1457 N N . ASN A 1 187 ? 12.668 13.701 -14.477 1.00 96.50 187 ASN A N 1
ATOM 1458 C CA . ASN A 1 187 ? 12.942 12.763 -15.561 1.00 96.50 187 ASN A CA 1
ATOM 1459 C C . ASN A 1 187 ? 14.232 12.001 -15.268 1.00 96.50 187 ASN A C 1
ATOM 1461 O O . ASN A 1 187 ? 15.293 12.614 -15.113 1.00 96.50 187 ASN A O 1
ATOM 1465 N N . HIS A 1 188 ? 14.131 10.679 -15.166 1.00 96.94 188 HIS A N 1
ATOM 1466 C CA . HIS A 1 188 ? 15.264 9.828 -14.836 1.00 96.94 188 HIS A CA 1
ATOM 1467 C C . HIS A 1 188 ? 15.072 8.389 -15.331 1.00 96.94 188 HIS A C 1
ATOM 1469 O O . HIS A 1 188 ? 13.984 7.985 -15.751 1.00 96.94 188 HIS A O 1
ATOM 1475 N N . SER A 1 189 ? 16.174 7.640 -15.323 1.00 97.12 189 SER A N 1
ATOM 1476 C CA . SER A 1 189 ? 16.182 6.210 -15.607 1.00 97.12 189 SER A CA 1
ATOM 1477 C C . SER A 1 189 ? 16.962 5.472 -14.534 1.00 97.12 189 SER A C 1
ATOM 1479 O O . SER A 1 189 ? 18.105 5.829 -14.247 1.00 97.12 189 SER A O 1
ATOM 1481 N N . ASP A 1 190 ? 16.394 4.376 -14.049 1.00 97.75 190 ASP A N 1
ATOM 1482 C CA . ASP A 1 190 ? 17.027 3.493 -13.079 1.00 97.75 190 ASP A CA 1
ATOM 1483 C C . ASP A 1 190 ? 17.157 2.083 -13.614 1.00 97.75 190 ASP A C 1
ATOM 1485 O O . ASP A 1 190 ? 16.377 1.636 -14.456 1.00 97.75 190 ASP A O 1
ATOM 1489 N N . ASN A 1 191 ? 18.128 1.355 -13.072 1.00 97.88 191 ASN A N 1
ATOM 1490 C CA . ASN A 1 191 ? 18.341 -0.042 -13.400 1.00 97.88 191 ASN A CA 1
ATOM 1491 C C . ASN A 1 191 ? 18.018 -0.942 -12.208 1.00 97.88 191 ASN A C 1
ATOM 1493 O O . ASN A 1 191 ? 18.365 -0.637 -11.067 1.00 97.88 191 ASN A O 1
ATOM 1497 N N . PHE A 1 192 ? 17.423 -2.096 -12.490 1.00 97.88 192 PHE A N 1
ATOM 1498 C CA . PHE A 1 192 ? 17.159 -3.140 -11.506 1.00 97.88 192 PHE A CA 1
ATOM 1499 C C . PHE A 1 192 ? 17.415 -4.521 -12.102 1.00 97.88 192 PHE A C 1
ATOM 1501 O O . PHE A 1 192 ? 17.395 -4.711 -13.317 1.00 97.88 192 PHE A O 1
ATOM 1508 N N . VAL A 1 193 ? 17.700 -5.502 -11.248 1.00 97.25 193 VAL A N 1
ATOM 1509 C CA . VAL A 1 193 ? 18.057 -6.853 -11.692 1.00 97.25 193 VAL A CA 1
ATOM 1510 C C . VAL A 1 193 ? 16.921 -7.810 -11.384 1.00 97.25 193 VAL A C 1
ATOM 1512 O O . VAL A 1 193 ? 16.426 -7.862 -10.262 1.00 97.25 193 VAL A O 1
ATOM 1515 N N . ILE A 1 194 ? 16.565 -8.626 -12.371 1.00 96.38 194 ILE A N 1
ATOM 1516 C CA . ILE A 1 194 ? 15.714 -9.795 -12.184 1.00 96.38 194 ILE A CA 1
ATOM 1517 C C . ILE A 1 194 ? 16.621 -11.022 -12.020 1.00 96.38 194 ILE A C 1
ATOM 1519 O O . ILE A 1 194 ? 17.237 -11.446 -13.002 1.00 96.38 194 ILE A O 1
ATOM 1523 N N . PRO A 1 195 ? 16.763 -11.580 -10.798 1.00 94.06 195 PRO A N 1
ATOM 1524 C CA . PRO A 1 195 ? 17.745 -12.630 -10.506 1.00 94.06 195 PRO A CA 1
ATOM 1525 C C . PRO A 1 195 ? 17.310 -14.045 -10.923 1.00 94.06 195 PRO A C 1
ATOM 1527 O O . PRO A 1 195 ? 18.163 -14.909 -11.161 1.00 94.06 195 PRO A O 1
ATOM 1530 N N . SER A 1 196 ? 16.003 -14.294 -11.010 1.00 91.56 196 SER A N 1
ATOM 1531 C CA . SER A 1 196 ? 15.384 -15.606 -11.238 1.00 91.56 196 SER A CA 1
ATOM 1532 C C . SER A 1 196 ? 14.168 -15.490 -12.167 1.00 91.56 196 SER A C 1
ATOM 1534 O O . SER A 1 196 ? 13.863 -14.415 -12.676 1.00 91.56 196 SER A O 1
ATOM 1536 N N . ILE A 1 197 ? 13.502 -16.614 -12.438 1.00 90.50 197 ILE A N 1
ATOM 1537 C CA . ILE A 1 197 ? 12.279 -16.639 -13.245 1.00 90.50 197 ILE A CA 1
ATOM 1538 C C . ILE A 1 197 ? 11.107 -16.197 -12.366 1.00 90.50 197 ILE A C 1
ATOM 1540 O O . ILE A 1 197 ? 10.795 -16.852 -11.372 1.00 90.50 197 ILE A O 1
ATOM 1544 N N . PHE A 1 198 ? 10.428 -15.128 -12.772 1.00 93.19 198 PHE A N 1
ATOM 1545 C CA . PHE A 1 198 ? 9.167 -14.692 -12.180 1.00 93.19 198 PHE A CA 1
ATOM 1546 C C . PHE A 1 198 ? 8.025 -14.882 -13.176 1.00 93.19 198 PHE A C 1
ATOM 1548 O O . PHE A 1 198 ? 8.231 -14.817 -14.386 1.00 93.19 198 PHE A O 1
ATOM 1555 N N . ALA A 1 199 ? 6.810 -15.094 -12.672 1.00 92.81 199 ALA A N 1
ATOM 1556 C CA . ALA A 1 199 ? 5.619 -15.020 -13.515 1.00 92.81 199 ALA A CA 1
ATOM 1557 C C . ALA A 1 199 ? 5.327 -13.573 -13.926 1.00 92.81 199 ALA A C 1
ATOM 1559 O O . ALA A 1 199 ? 4.811 -13.329 -15.012 1.00 92.81 199 ALA A O 1
ATOM 1560 N N . GLU A 1 200 ? 5.668 -12.617 -13.065 1.00 93.62 200 GLU A N 1
ATOM 1561 C CA . GLU A 1 200 ? 5.450 -11.191 -13.281 1.00 93.62 200 GLU A CA 1
ATOM 1562 C C . GLU A 1 200 ? 6.252 -10.361 -12.275 1.00 93.62 200 GLU A C 1
ATOM 1564 O O . GLU A 1 200 ? 6.669 -10.863 -11.228 1.00 93.62 200 GLU A O 1
ATOM 1569 N N . PHE A 1 201 ? 6.432 -9.075 -12.563 1.00 95.25 201 PHE A N 1
ATOM 1570 C CA . PHE A 1 201 ? 6.763 -8.087 -11.542 1.00 95.25 201 PHE A CA 1
ATOM 1571 C C . PHE A 1 201 ? 5.754 -6.942 -11.557 1.00 95.25 201 PHE A C 1
ATOM 1573 O O . PHE A 1 201 ? 5.162 -6.618 -12.589 1.00 95.25 201 PHE A O 1
ATOM 1580 N N . ILE A 1 202 ? 5.568 -6.341 -10.387 1.00 94.94 202 ILE A N 1
ATOM 1581 C CA . ILE A 1 202 ? 4.734 -5.166 -10.168 1.00 94.94 202 ILE A CA 1
ATOM 1582 C C . ILE A 1 202 ? 5.642 -3.983 -9.884 1.00 94.94 202 ILE A C 1
ATOM 1584 O O . ILE A 1 202 ? 6.560 -4.102 -9.071 1.00 94.94 202 ILE A O 1
ATOM 1588 N N . VAL A 1 203 ? 5.344 -2.856 -10.520 1.00 96.56 203 VAL A N 1
ATOM 1589 C CA . VAL A 1 203 ? 5.907 -1.546 -10.202 1.00 96.56 203 VAL A CA 1
ATOM 1590 C C . VAL A 1 203 ? 4.812 -0.731 -9.529 1.00 96.56 203 VAL A C 1
ATOM 1592 O O . VAL A 1 203 ? 3.797 -0.445 -10.157 1.00 96.56 203 VAL A O 1
ATOM 1595 N N . THR A 1 204 ? 5.020 -0.362 -8.273 1.00 95.44 204 THR A N 1
ATOM 1596 C CA . THR A 1 204 ? 4.183 0.600 -7.558 1.00 95.44 204 THR A CA 1
ATOM 1597 C C . THR A 1 204 ? 4.919 1.924 -7.501 1.00 95.44 204 THR A C 1
ATOM 1599 O O . THR A 1 204 ? 6.086 1.972 -7.103 1.00 95.44 204 THR A O 1
ATOM 1602 N N . ILE A 1 205 ? 4.237 2.983 -7.912 1.00 95.56 205 ILE A N 1
ATOM 1603 C CA . ILE A 1 205 ? 4.750 4.341 -7.890 1.00 95.56 205 ILE A CA 1
ATOM 1604 C C . ILE A 1 205 ? 3.836 5.189 -7.022 1.00 95.56 205 ILE A C 1
ATOM 1606 O O . ILE A 1 205 ? 2.627 5.208 -7.237 1.00 95.56 205 ILE A O 1
ATOM 1610 N N . ASP A 1 206 ? 4.429 5.902 -6.073 1.00 94.81 206 ASP A N 1
ATOM 1611 C CA . ASP A 1 206 ? 3.769 6.990 -5.358 1.00 94.81 206 ASP A CA 1
ATOM 1612 C C . ASP A 1 206 ? 4.280 8.318 -5.919 1.00 94.81 206 ASP A C 1
ATOM 1614 O O . ASP A 1 206 ? 5.490 8.529 -5.948 1.00 94.81 206 ASP A O 1
ATOM 1618 N N . GLY A 1 207 ? 3.380 9.183 -6.383 1.00 92.62 207 GLY A N 1
ATOM 1619 C CA . GLY A 1 207 ? 3.685 10.437 -7.074 1.00 92.62 207 GLY A CA 1
ATOM 1620 C C . GLY A 1 207 ? 3.002 10.568 -8.438 1.00 92.62 207 GLY A C 1
ATOM 1621 O O . GLY A 1 207 ? 2.537 9.587 -9.023 1.00 92.62 207 GLY A O 1
ATOM 1622 N N . THR A 1 208 ? 2.941 11.801 -8.942 1.00 92.19 208 THR A N 1
ATOM 1623 C CA . THR A 1 208 ? 2.282 12.133 -10.212 1.00 92.19 208 THR A CA 1
ATOM 1624 C C . THR A 1 208 ? 3.165 11.760 -11.396 1.00 92.19 208 THR A C 1
ATOM 1626 O O . THR A 1 208 ? 4.241 12.330 -11.574 1.00 92.19 208 THR A O 1
ATOM 1629 N N . ILE A 1 209 ? 2.708 10.821 -12.230 1.00 91.94 209 ILE A N 1
ATOM 1630 C CA . ILE A 1 209 ? 3.472 10.288 -13.368 1.00 91.94 209 ILE A CA 1
ATOM 1631 C C . ILE A 1 209 ? 2.862 10.722 -14.701 1.00 91.94 209 ILE A C 1
ATOM 1633 O O . ILE A 1 209 ? 1.693 10.463 -14.977 1.00 91.94 209 ILE A O 1
ATOM 1637 N N . TYR A 1 210 ? 3.686 11.324 -15.559 1.00 93.62 210 TYR A N 1
ATOM 1638 C CA . TYR A 1 210 ? 3.338 11.671 -16.936 1.00 93.62 210 TYR A CA 1
ATOM 1639 C C . TYR A 1 210 ? 3.594 10.521 -17.910 1.00 93.62 210 TYR A C 1
ATOM 1641 O O . TYR A 1 210 ? 2.789 10.285 -18.810 1.00 93.62 210 TYR A O 1
ATOM 1649 N N . SER A 1 211 ? 4.711 9.806 -17.757 1.00 94.00 211 SER A N 1
ATOM 1650 C CA . SER A 1 211 ? 5.001 8.619 -18.563 1.00 94.00 211 SER A CA 1
ATOM 1651 C C . SER A 1 211 ? 5.947 7.647 -17.864 1.00 94.00 211 SER A C 1
ATOM 1653 O O . SER A 1 211 ? 6.778 8.026 -17.038 1.00 94.00 211 SER A O 1
ATOM 1655 N N . ILE A 1 212 ? 5.814 6.374 -18.234 1.00 95.69 212 ILE A N 1
ATOM 1656 C CA . ILE A 1 212 ? 6.676 5.278 -17.801 1.00 95.69 212 ILE A CA 1
ATOM 1657 C C . ILE A 1 212 ? 7.019 4.400 -19.005 1.00 95.69 212 ILE A C 1
ATOM 1659 O O . ILE A 1 212 ? 6.143 4.017 -19.782 1.00 95.69 212 ILE A O 1
ATOM 1663 N N . HIS A 1 213 ? 8.295 4.052 -19.138 1.00 96.44 213 HIS A N 1
ATOM 1664 C CA . HIS A 1 213 ? 8.770 3.059 -20.095 1.00 96.44 213 HIS A CA 1
ATOM 1665 C C . HIS A 1 213 ? 9.667 2.059 -19.379 1.00 96.44 213 HIS A C 1
ATOM 1667 O O . HIS A 1 213 ? 10.508 2.440 -18.570 1.00 96.44 213 HIS A O 1
ATOM 1673 N N . ILE A 1 214 ? 9.494 0.775 -19.672 1.00 97.69 214 ILE A N 1
ATOM 1674 C CA . ILE A 1 214 ? 10.308 -0.288 -19.089 1.00 97.69 214 ILE A CA 1
ATOM 1675 C C . ILE A 1 214 ? 10.980 -1.048 -20.222 1.00 97.69 214 ILE A C 1
ATOM 1677 O O . ILE A 1 214 ? 10.322 -1.456 -21.179 1.00 97.69 214 ILE A O 1
ATOM 1681 N N . THR A 1 215 ? 12.286 -1.243 -20.093 1.00 97.75 215 THR A N 1
ATOM 1682 C CA . THR A 1 215 ? 13.128 -1.887 -21.097 1.00 97.75 215 THR A CA 1
ATOM 1683 C C . THR A 1 215 ? 13.778 -3.129 -20.505 1.00 97.75 215 THR A C 1
ATOM 1685 O O . THR A 1 215 ? 14.360 -3.083 -19.416 1.00 97.75 215 THR A O 1
ATOM 1688 N N . GLY A 1 216 ? 13.651 -4.242 -21.225 1.00 95.69 216 GLY A N 1
ATOM 1689 C CA . GLY A 1 216 ? 14.226 -5.525 -20.853 1.00 95.69 216 GLY A CA 1
ATOM 1690 C C . GLY A 1 216 ? 15.729 -5.639 -21.147 1.00 95.69 216 GLY A C 1
ATOM 1691 O O . GLY A 1 216 ? 16.318 -4.767 -21.791 1.00 95.69 216 GLY A O 1
ATOM 1692 N N . PRO A 1 217 ? 16.367 -6.741 -20.712 1.00 94.31 217 PRO A N 1
ATOM 1693 C CA . PRO A 1 217 ? 17.785 -7.027 -20.952 1.00 94.31 217 PRO A CA 1
ATOM 1694 C C . PRO A 1 217 ? 18.188 -7.090 -22.431 1.00 94.31 217 PRO A C 1
ATOM 1696 O O . PRO A 1 217 ? 19.352 -6.904 -22.771 1.00 94.31 217 PRO A O 1
ATOM 1699 N N . ASP A 1 218 ? 17.231 -7.361 -23.310 1.00 92.62 218 ASP A N 1
ATOM 1700 C CA . ASP A 1 218 ? 17.356 -7.375 -24.767 1.00 92.62 218 ASP A CA 1
ATOM 1701 C C . ASP A 1 218 ? 17.247 -5.975 -25.396 1.00 92.62 218 ASP A C 1
ATOM 1703 O O . ASP A 1 218 ? 17.245 -5.842 -26.617 1.00 92.62 218 ASP A O 1
ATOM 1707 N N . SER A 1 219 ? 17.194 -4.923 -24.571 1.00 90.88 219 SER A N 1
ATOM 1708 C CA . SER A 1 219 ? 16.964 -3.533 -24.983 1.00 90.88 219 SER A CA 1
ATOM 1709 C C . SER A 1 219 ? 15.605 -3.305 -25.655 1.00 90.88 219 SER A C 1
ATOM 1711 O O . SER A 1 219 ? 15.414 -2.293 -26.331 1.00 90.88 219 SER A O 1
ATOM 1713 N N . VAL A 1 220 ? 14.647 -4.217 -25.461 1.00 90.81 220 VAL A N 1
ATOM 1714 C CA . VAL A 1 220 ? 13.288 -4.093 -25.992 1.00 90.81 220 VAL A CA 1
ATOM 1715 C C . VAL A 1 220 ? 12.385 -3.457 -24.940 1.00 90.81 220 VAL A C 1
ATOM 1717 O O . VAL A 1 220 ? 12.330 -3.897 -23.790 1.00 90.81 220 VAL A O 1
ATOM 1720 N N . THR A 1 221 ? 11.660 -2.407 -25.329 1.00 91.88 221 THR A N 1
ATOM 1721 C CA . THR A 1 221 ? 10.605 -1.830 -24.489 1.00 91.88 221 THR A CA 1
ATOM 1722 C C . THR A 1 221 ? 9.432 -2.798 -24.410 1.00 91.88 221 THR A C 1
ATOM 1724 O O . THR A 1 221 ? 8.913 -3.236 -25.437 1.00 91.88 221 THR A O 1
ATOM 1727 N N . VAL A 1 222 ? 9.014 -3.134 -23.192 1.00 94.94 222 VAL A N 1
ATOM 1728 C CA . VAL A 1 222 ? 7.935 -4.097 -22.960 1.00 94.94 222 VAL A CA 1
ATOM 1729 C C . VAL A 1 222 ? 6.576 -3.418 -22.877 1.00 94.94 222 VAL A C 1
ATOM 1731 O O . VAL A 1 222 ? 6.459 -2.259 -22.478 1.00 94.94 222 VAL A O 1
ATOM 1734 N N . GLU A 1 223 ? 5.532 -4.169 -23.214 1.00 93.06 223 GLU A N 1
ATOM 1735 C CA . GLU A 1 223 ? 4.162 -3.757 -22.936 1.00 93.06 223 GLU A CA 1
ATOM 1736 C C . GLU A 1 223 ? 3.898 -3.820 -21.427 1.00 93.06 223 GLU A C 1
ATOM 1738 O O . GLU A 1 223 ? 4.164 -4.827 -20.764 1.00 93.06 223 GLU A O 1
ATOM 1743 N N . ILE A 1 224 ? 3.367 -2.725 -20.890 1.00 95.38 224 ILE A N 1
ATOM 1744 C CA . ILE A 1 224 ? 3.064 -2.575 -19.473 1.00 95.38 224 ILE A CA 1
ATOM 1745 C C . ILE A 1 224 ? 1.547 -2.608 -19.306 1.00 95.38 224 ILE A C 1
ATOM 1747 O O . ILE A 1 224 ? 0.826 -1.827 -19.921 1.00 95.38 224 ILE A O 1
ATOM 1751 N N . THR A 1 225 ? 1.051 -3.487 -18.437 1.00 94.62 225 THR A N 1
ATOM 1752 C CA . THR A 1 225 ? -0.360 -3.473 -18.042 1.00 94.62 225 THR A CA 1
ATOM 1753 C C . THR A 1 225 ? -0.562 -2.475 -16.907 1.00 94.62 225 THR A C 1
ATOM 1755 O O . THR A 1 225 ? 0.062 -2.605 -15.853 1.00 94.62 225 THR A O 1
ATOM 1758 N N . VAL A 1 226 ? -1.458 -1.509 -17.096 1.00 92.81 226 VAL A N 1
ATOM 1759 C CA . VAL A 1 226 ? -1.899 -0.601 -16.029 1.00 92.81 226 VAL A CA 1
ATOM 1760 C C . VAL A 1 226 ? -2.887 -1.344 -15.134 1.00 92.81 226 VAL A C 1
ATOM 1762 O O . VAL A 1 226 ? -3.940 -1.778 -15.597 1.00 92.81 226 VAL A O 1
ATOM 1765 N N . VAL A 1 227 ? -2.539 -1.514 -13.860 1.00 90.19 227 VAL A N 1
ATOM 1766 C CA . VAL A 1 227 ? -3.398 -2.164 -12.861 1.00 90.19 227 VAL A CA 1
ATOM 1767 C C . VAL A 1 227 ? -4.197 -1.118 -12.087 1.00 90.19 227 VAL A C 1
ATOM 1769 O O . VAL A 1 227 ? -5.398 -1.280 -11.891 1.00 90.19 227 VAL A O 1
ATOM 1772 N N . VAL A 1 228 ? -3.533 -0.037 -11.675 1.00 89.44 228 VAL A N 1
ATOM 1773 C CA . VAL A 1 228 ? -4.130 1.113 -10.982 1.00 89.44 228 VAL A CA 1
ATOM 1774 C C . VAL A 1 228 ? -3.525 2.381 -11.567 1.00 89.44 228 VAL A C 1
ATOM 1776 O O . VAL A 1 228 ? -2.316 2.444 -11.787 1.00 89.44 228 VAL A O 1
ATOM 1779 N N . PHE A 1 229 ? -4.358 3.389 -11.810 1.00 89.06 229 PHE A N 1
ATOM 1780 C CA . PHE A 1 229 ? -3.914 4.705 -12.251 1.00 89.06 229 PHE A CA 1
ATOM 1781 C C . PHE A 1 229 ? -4.691 5.785 -11.504 1.00 89.06 229 PHE A C 1
ATOM 1783 O O . PHE A 1 229 ? -5.892 5.954 -11.720 1.00 89.06 229 PHE A O 1
ATOM 1790 N N . GLU A 1 230 ? -3.993 6.494 -10.627 1.00 87.56 230 GLU A N 1
ATOM 1791 C CA . GLU A 1 230 ? -4.477 7.647 -9.877 1.00 87.56 230 GLU A CA 1
ATOM 1792 C C . GLU A 1 230 ? -3.489 8.804 -10.067 1.00 87.56 230 GLU A C 1
ATOM 1794 O O . GLU A 1 230 ? -2.338 8.605 -10.461 1.00 87.56 230 GLU A O 1
ATOM 1799 N N . ILE A 1 231 ? -3.930 10.030 -9.788 1.00 85.38 231 ILE A N 1
ATOM 1800 C CA . ILE A 1 231 ? -3.106 11.230 -10.003 1.00 85.38 231 ILE A CA 1
ATOM 1801 C C . ILE A 1 231 ? -1.852 11.210 -9.116 1.00 85.38 231 ILE A C 1
ATOM 1803 O O . ILE A 1 231 ? -0.811 11.690 -9.534 1.00 85.38 231 ILE A O 1
ATOM 1807 N N . TRP A 1 232 ? -1.938 10.638 -7.916 1.00 84.06 232 TRP A N 1
ATOM 1808 C CA . TRP A 1 232 ? -0.878 10.616 -6.899 1.00 84.06 232 TRP A CA 1
ATOM 1809 C C . TRP A 1 232 ? -0.225 9.241 -6.731 1.00 84.06 232 TRP A C 1
ATO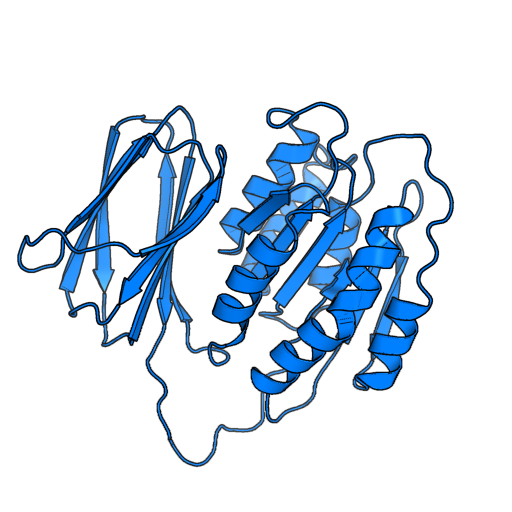M 1811 O O . TRP A 1 232 ? 0.596 9.065 -5.834 1.00 84.06 232 TRP A O 1
ATOM 1821 N N . GLY A 1 233 ? -0.577 8.256 -7.556 1.00 89.19 233 GLY A N 1
ATOM 1822 C CA . GLY A 1 233 ? 0.023 6.935 -7.471 1.00 89.19 233 GLY A CA 1
ATOM 1823 C C . GLY A 1 233 ? -0.509 5.965 -8.514 1.00 89.19 233 GLY A C 1
ATOM 1824 O O . GLY A 1 233 ? -1.646 6.042 -8.971 1.00 89.19 233 GLY A O 1
ATOM 1825 N N . SER A 1 234 ? 0.334 5.036 -8.935 1.00 91.88 234 SER A N 1
ATOM 1826 C CA . SER A 1 234 ? -0.004 4.107 -10.008 1.00 91.88 234 SER A CA 1
ATOM 1827 C C . SER A 1 234 ? 0.687 2.770 -9.828 1.00 91.88 234 SER A C 1
ATOM 1829 O O . SER A 1 234 ? 1.752 2.661 -9.220 1.00 91.88 234 SER A O 1
ATOM 1831 N N . ILE A 1 235 ? 0.047 1.729 -10.353 1.00 92.94 235 ILE A N 1
ATOM 1832 C CA . ILE A 1 235 ? 0.535 0.363 -10.261 1.00 92.94 235 ILE A CA 1
ATOM 1833 C C . ILE A 1 235 ? 0.520 -0.262 -11.639 1.00 92.94 235 ILE A C 1
ATOM 1835 O O . ILE A 1 235 ? -0.510 -0.324 -12.313 1.00 92.94 235 ILE A O 1
ATOM 1839 N N . TYR A 1 236 ? 1.676 -0.776 -12.021 1.00 95.00 236 TYR A N 1
ATOM 1840 C CA . TYR A 1 236 ? 1.938 -1.366 -13.315 1.00 95.00 236 TYR A CA 1
ATOM 1841 C C . TYR A 1 236 ? 2.401 -2.808 -13.161 1.00 95.00 236 TYR A C 1
ATOM 1843 O O . TYR A 1 236 ? 3.008 -3.178 -12.157 1.00 95.00 236 TYR A O 1
ATOM 1851 N N . MET A 1 237 ? 2.155 -3.623 -14.179 1.00 95.00 237 MET A N 1
ATOM 1852 C CA . MET A 1 237 ? 2.560 -5.022 -14.211 1.00 95.00 237 MET A CA 1
ATOM 1853 C C . MET A 1 237 ? 3.228 -5.362 -15.539 1.00 95.00 237 MET A C 1
ATOM 1855 O O . MET A 1 237 ? 2.736 -5.002 -16.609 1.00 95.00 237 MET A O 1
ATOM 1859 N N . VAL A 1 238 ? 4.295 -6.153 -15.450 1.00 95.88 238 VAL A N 1
ATOM 1860 C CA . VAL A 1 238 ? 4.931 -6.820 -16.588 1.00 95.88 238 VAL A CA 1
ATOM 1861 C C . VAL A 1 238 ? 4.916 -8.324 -16.340 1.00 95.88 238 VAL A C 1
ATOM 1863 O O . VAL A 1 238 ? 5.341 -8.789 -15.282 1.00 95.88 238 VAL A O 1
ATOM 1866 N N . LYS A 1 239 ? 4.423 -9.091 -17.316 1.00 94.25 239 LYS A N 1
ATOM 1867 C CA . LYS A 1 239 ? 4.324 -10.557 -17.250 1.00 94.25 239 LYS A CA 1
ATOM 1868 C C . LYS A 1 239 ? 5.513 -11.236 -17.917 1.00 94.25 239 LYS A C 1
ATOM 1870 O O . LYS A 1 239 ? 6.068 -10.722 -18.879 1.00 94.25 239 LYS A O 1
ATOM 1875 N N . ASN A 1 240 ? 5.836 -12.431 -17.432 1.00 93.19 240 ASN A N 1
ATOM 1876 C CA . ASN A 1 240 ? 6.886 -13.318 -17.934 1.00 93.19 240 ASN A CA 1
ATOM 1877 C C . ASN A 1 240 ? 8.231 -12.607 -18.187 1.00 93.19 240 ASN A C 1
ATOM 1879 O O . ASN A 1 240 ? 8.795 -12.739 -19.276 1.00 93.19 240 ASN A O 1
ATOM 1883 N N . PRO A 1 241 ? 8.751 -11.833 -17.218 1.00 94.94 241 PRO A N 1
ATOM 1884 C CA . PRO A 1 241 ? 10.005 -11.129 -17.406 1.00 94.94 241 PRO A CA 1
ATOM 1885 C C . PRO A 1 241 ? 11.178 -12.108 -17.544 1.00 94.94 241 PRO A C 1
ATOM 1887 O O . PRO A 1 241 ? 11.314 -13.064 -16.776 1.00 94.94 241 PRO A O 1
ATOM 1890 N N . ILE A 1 242 ? 12.072 -11.843 -18.496 1.00 94.06 242 ILE A N 1
ATOM 1891 C CA . ILE A 1 242 ? 13.336 -12.572 -18.606 1.00 94.06 242 ILE A CA 1
ATOM 1892 C C . ILE A 1 242 ? 14.325 -12.149 -17.510 1.00 94.06 242 ILE A C 1
ATOM 1894 O O . ILE A 1 242 ? 14.365 -10.998 -17.066 1.00 94.06 242 ILE A O 1
ATOM 1898 N N . LYS A 1 243 ? 15.167 -13.096 -17.094 1.00 95.50 243 LYS A N 1
ATOM 1899 C CA . LYS A 1 243 ? 16.274 -12.850 -16.166 1.00 95.50 243 LYS A CA 1
ATOM 1900 C C . LYS A 1 243 ? 17.271 -11.862 -16.780 1.00 95.50 243 LYS A C 1
ATOM 1902 O O . LYS A 1 243 ? 17.688 -12.050 -17.919 1.00 95.50 243 LYS A O 1
ATOM 1907 N N . GLY A 1 244 ? 17.719 -10.875 -16.007 1.00 96.25 244 GLY A N 1
ATOM 1908 C CA . GLY A 1 244 ? 18.766 -9.947 -16.441 1.00 96.25 244 GLY A CA 1
ATOM 1909 C C . GLY A 1 244 ? 18.630 -8.543 -15.864 1.00 96.25 244 GLY A C 1
ATOM 1910 O O . GLY A 1 244 ? 17.916 -8.333 -14.885 1.00 96.25 244 GLY A O 1
ATOM 1911 N N . LEU A 1 245 ? 19.354 -7.602 -16.470 1.00 97.50 245 LEU A N 1
ATOM 1912 C CA . LEU A 1 245 ? 19.314 -6.181 -16.134 1.00 97.50 245 LEU A CA 1
ATOM 1913 C C . LEU A 1 245 ? 18.162 -5.500 -16.875 1.00 97.50 245 LEU A C 1
ATOM 1915 O O . LEU A 1 245 ? 18.092 -5.568 -18.097 1.00 97.50 245 LEU A O 1
ATOM 1919 N N . TRP A 1 246 ? 17.291 -4.840 -16.130 1.00 97.88 246 TRP A N 1
ATOM 1920 C CA . TRP A 1 246 ? 16.161 -4.070 -16.633 1.00 97.88 246 TRP A CA 1
ATOM 1921 C C . TRP A 1 246 ? 16.381 -2.590 -16.363 1.00 97.88 246 TRP A C 1
ATOM 1923 O O . TRP A 1 246 ? 17.093 -2.234 -15.422 1.00 97.88 246 TRP A O 1
ATOM 1933 N N . SER A 1 247 ? 15.732 -1.743 -17.159 1.00 98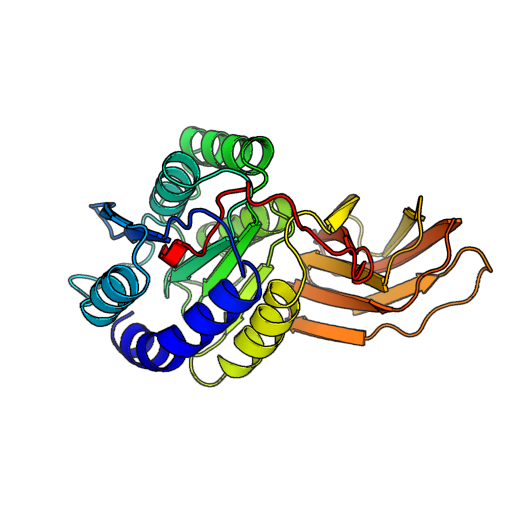.00 247 SER A N 1
ATOM 1934 C CA . SER A 1 247 ? 15.694 -0.301 -16.936 1.00 98.00 247 SER A CA 1
ATOM 1935 C C . SER A 1 247 ? 14.257 0.204 -16.892 1.00 98.00 247 SER A C 1
ATOM 1937 O O . SER A 1 247 ? 13.415 -0.237 -17.674 1.00 98.00 247 SER A O 1
ATOM 1939 N N . ILE A 1 248 ? 13.980 1.122 -15.974 1.00 97.81 248 ILE A N 1
ATOM 1940 C CA . ILE A 1 248 ? 12.727 1.865 -15.878 1.00 97.81 248 ILE A CA 1
ATOM 1941 C C . ILE A 1 248 ? 13.031 3.340 -16.121 1.00 97.81 248 ILE A C 1
ATOM 1943 O O . ILE A 1 248 ? 13.907 3.904 -15.479 1.00 97.81 248 ILE A O 1
ATOM 1947 N N . HIS A 1 249 ? 12.319 3.946 -17.063 1.00 97.38 249 HIS A N 1
ATOM 1948 C CA . HIS A 1 249 ? 12.362 5.372 -17.348 1.00 97.38 249 HIS A CA 1
ATOM 1949 C C . HIS A 1 249 ? 11.057 6.007 -16.892 1.00 97.38 249 HIS A C 1
ATOM 1951 O O . HIS A 1 249 ? 9.981 5.535 -17.274 1.00 97.38 249 HIS A O 1
ATOM 1957 N N . VAL A 1 250 ? 11.153 7.066 -16.096 1.00 96.81 250 VAL A N 1
ATOM 1958 C CA . VAL A 1 250 ? 9.998 7.743 -15.507 1.00 96.81 250 VAL A CA 1
ATOM 1959 C C . VAL A 1 250 ? 10.078 9.235 -15.781 1.00 96.81 250 VAL A C 1
ATOM 1961 O O . VAL A 1 250 ? 11.106 9.870 -15.549 1.00 96.81 250 VAL A O 1
ATOM 1964 N N . HIS A 1 251 ? 8.959 9.791 -16.240 1.00 96.50 251 HIS A N 1
ATOM 1965 C CA . HIS A 1 251 ? 8.707 11.222 -16.257 1.00 96.50 251 HIS A CA 1
ATOM 1966 C C . HIS A 1 251 ? 7.578 11.537 -15.272 1.00 96.50 251 HIS A C 1
ATOM 1968 O O . HIS A 1 251 ? 6.456 11.056 -15.432 1.00 96.50 251 HIS A O 1
ATOM 1974 N N . ALA A 1 252 ? 7.884 12.337 -14.260 1.00 94.62 252 ALA A N 1
ATOM 1975 C CA . ALA A 1 252 ? 7.040 12.632 -13.115 1.00 94.62 252 ALA A CA 1
ATOM 1976 C C . ALA A 1 252 ? 6.994 14.133 -12.811 1.00 94.62 252 ALA A C 1
ATOM 1978 O O . ALA A 1 252 ? 7.882 14.901 -13.192 1.00 94.62 252 ALA A O 1
ATOM 1979 N N . GLU A 1 253 ? 5.981 14.537 -12.055 1.00 92.31 253 GLU A N 1
ATOM 1980 C CA . GLU A 1 253 ? 5.920 15.839 -11.405 1.00 92.31 253 GLU A CA 1
ATOM 1981 C C . GLU A 1 253 ? 6.349 15.717 -9.940 1.00 92.31 253 GLU A C 1
ATOM 1983 O O . GLU A 1 253 ? 5.745 14.992 -9.152 1.00 92.31 253 GLU A O 1
ATOM 1988 N N . GLY A 1 254 ? 7.388 16.466 -9.568 1.00 90.00 254 GLY A N 1
ATOM 1989 C CA . GLY A 1 254 ? 7.832 16.576 -8.181 1.00 90.00 254 GLY A CA 1
ATOM 1990 C C . GLY A 1 254 ? 8.400 15.282 -7.586 1.00 90.00 254 GLY A C 1
ATOM 1991 O O . GLY A 1 254 ? 8.995 14.448 -8.276 1.00 90.00 254 GLY A O 1
ATOM 1992 N N . GLN A 1 255 ? 8.271 15.168 -6.262 1.00 92.50 255 GLN A N 1
ATOM 1993 C CA . GLN A 1 255 ? 8.785 14.034 -5.502 1.00 92.50 255 GLN A CA 1
ATOM 1994 C C . GLN A 1 255 ? 7.934 12.787 -5.738 1.00 92.50 255 GLN A C 1
ATOM 1996 O O . GLN A 1 255 ? 6.705 12.842 -5.694 1.00 92.50 255 GLN A O 1
ATOM 2001 N N . HIS A 1 256 ? 8.603 11.658 -5.944 1.00 95.06 256 HIS A N 1
ATOM 2002 C CA . HIS A 1 256 ? 7.951 10.373 -6.134 1.00 95.06 256 HIS A CA 1
ATOM 2003 C C . HIS A 1 256 ? 8.850 9.222 -5.676 1.00 95.06 256 HIS A C 1
ATOM 2005 O O . HIS A 1 256 ? 10.063 9.376 -5.511 1.00 95.06 256 HIS A O 1
ATOM 2011 N N . SER A 1 257 ? 8.251 8.049 -5.497 1.00 96.50 257 SER A N 1
ATOM 2012 C CA . SER A 1 257 ? 8.950 6.828 -5.106 1.00 96.50 257 SER A CA 1
ATOM 2013 C C . SER A 1 257 ? 8.595 5.672 -6.029 1.00 96.50 257 SER A C 1
ATOM 2015 O O . SER A 1 257 ? 7.477 5.587 -6.530 1.00 96.50 257 SER A O 1
ATOM 2017 N N . ILE A 1 258 ? 9.550 4.768 -6.250 1.00 97.50 258 ILE A N 1
ATOM 2018 C CA . ILE A 1 258 ? 9.364 3.564 -7.065 1.00 97.50 258 ILE A CA 1
ATOM 2019 C C . ILE A 1 258 ? 9.632 2.342 -6.194 1.00 97.50 258 ILE A C 1
ATOM 2021 O O . ILE A 1 258 ? 10.630 2.276 -5.469 1.00 97.50 258 ILE A O 1
ATOM 2025 N N . ARG A 1 259 ? 8.743 1.355 -6.284 1.00 97.31 259 ARG A N 1
ATOM 2026 C CA . ARG A 1 259 ? 8.816 0.069 -5.591 1.00 97.31 259 ARG A CA 1
ATOM 2027 C C . ARG A 1 259 ? 8.564 -1.052 -6.582 1.00 97.31 259 ARG A C 1
ATOM 2029 O O . ARG A 1 259 ? 7.515 -1.080 -7.214 1.00 97.31 259 ARG A O 1
ATOM 2036 N N . ILE A 1 260 ? 9.495 -1.995 -6.707 1.00 97.38 260 ILE A N 1
ATOM 2037 C CA . ILE A 1 260 ? 9.345 -3.125 -7.635 1.00 97.38 260 ILE A CA 1
ATOM 2038 C C . ILE A 1 260 ? 9.391 -4.442 -6.872 1.00 97.38 260 ILE A C 1
ATOM 2040 O O . ILE A 1 260 ? 10.350 -4.716 -6.142 1.00 97.38 260 ILE A O 1
ATOM 2044 N N . LYS A 1 261 ? 8.369 -5.281 -7.070 1.00 94.62 261 LYS A N 1
ATOM 2045 C CA . LYS A 1 261 ? 8.320 -6.653 -6.545 1.00 94.62 261 LYS A CA 1
ATOM 2046 C C . LYS A 1 261 ? 8.141 -7.664 -7.661 1.00 94.62 261 LYS A C 1
ATOM 2048 O O . LYS A 1 261 ? 7.196 -7.567 -8.435 1.00 94.62 261 LYS A O 1
ATOM 2053 N N . GLY A 1 262 ? 9.021 -8.656 -7.700 1.00 94.38 262 GLY A N 1
ATOM 2054 C CA . GLY A 1 262 ? 8.871 -9.846 -8.532 1.00 94.38 262 GLY A CA 1
ATOM 2055 C C . GLY A 1 262 ? 8.022 -10.886 -7.819 1.00 94.38 262 GLY A C 1
ATOM 2056 O O . GLY A 1 262 ? 8.100 -10.999 -6.595 1.00 94.38 262 GLY A O 1
ATOM 2057 N N . PHE A 1 263 ? 7.224 -11.639 -8.567 1.00 91.69 263 PHE A N 1
ATOM 2058 C CA . PHE A 1 263 ? 6.386 -12.710 -8.041 1.00 91.69 263 PHE A CA 1
ATOM 2059 C C . PHE A 1 263 ? 6.677 -14.023 -8.752 1.00 91.69 263 PHE A C 1
ATOM 2061 O O . PHE A 1 263 ? 6.575 -14.137 -9.977 1.00 91.69 263 PHE A O 1
ATOM 2068 N N . GLU A 1 264 ? 7.079 -15.021 -7.976 1.00 88.00 264 GLU A N 1
ATOM 2069 C CA . GLU A 1 264 ? 7.393 -16.347 -8.487 1.00 88.00 264 GLU A CA 1
ATOM 2070 C C . GLU A 1 264 ? 6.122 -17.007 -9.026 1.00 88.00 264 GLU A C 1
ATOM 2072 O O . GLU A 1 264 ? 5.020 -16.827 -8.496 1.00 88.00 264 GLU A O 1
ATOM 2077 N N . GLY A 1 265 ? 6.265 -17.755 -10.121 1.00 71.19 265 GLY A N 1
ATOM 2078 C CA . GLY A 1 265 ? 5.145 -18.495 -10.690 1.00 71.19 265 GLY A CA 1
ATOM 2079 C C . GLY A 1 265 ? 4.600 -19.534 -9.715 1.00 71.19 265 GLY A C 1
ATOM 2080 O O . GLY A 1 265 ? 5.283 -19.967 -8.788 1.00 71.19 265 GLY A O 1
ATOM 2081 N N . ARG A 1 266 ? 3.353 -19.966 -9.933 1.00 62.19 266 ARG A N 1
ATOM 2082 C CA . ARG A 1 266 ? 2.759 -21.057 -9.154 1.00 62.19 266 ARG A CA 1
ATOM 2083 C C . ARG A 1 266 ? 3.579 -22.331 -9.355 1.00 62.19 266 ARG A C 1
ATOM 2085 O O . ARG A 1 266 ? 3.376 -23.053 -10.328 1.00 62.19 266 ARG A O 1
ATOM 2092 N N . VAL A 1 267 ? 4.468 -22.638 -8.417 1.00 47.25 267 VAL A N 1
ATOM 2093 C CA . VAL A 1 267 ? 5.016 -23.984 -8.295 1.00 47.25 267 VAL A CA 1
ATOM 2094 C C . VAL A 1 267 ? 3.900 -24.837 -7.698 1.00 47.25 267 VAL A C 1
ATOM 2096 O O . VAL A 1 267 ? 3.608 -24.754 -6.507 1.00 47.25 267 VAL A O 1
ATOM 2099 N N . PHE A 1 268 ? 3.233 -25.645 -8.524 1.00 41.50 268 PHE A N 1
ATOM 2100 C CA . PHE A 1 268 ? 2.403 -26.750 -8.041 1.00 41.50 268 PHE A CA 1
ATOM 2101 C C . PHE A 1 268 ? 3.322 -27.846 -7.478 1.00 41.50 268 PHE A C 1
ATOM 2103 O O . PHE A 1 268 ? 3.431 -28.932 -8.037 1.00 41.50 268 PHE A O 1
ATOM 2110 N N . SER A 1 269 ? 4.036 -27.565 -6.388 1.00 36.84 269 SER A N 1
ATOM 2111 C CA . SER A 1 269 ? 4.672 -28.612 -5.597 1.00 36.84 269 SER A CA 1
ATOM 2112 C C . SER A 1 269 ? 3.667 -29.075 -4.555 1.00 36.84 269 SER A C 1
ATOM 2114 O O . SER A 1 269 ? 3.225 -28.293 -3.709 1.00 36.84 269 SER A O 1
ATOM 2116 N N . ALA A 1 270 ? 3.295 -30.352 -4.630 1.00 42.72 270 ALA A N 1
ATOM 2117 C CA . ALA A 1 270 ? 2.616 -31.041 -3.547 1.00 42.72 270 ALA A CA 1
ATOM 2118 C C . ALA A 1 270 ? 3.350 -30.762 -2.222 1.00 42.72 270 ALA A C 1
ATOM 2120 O O . ALA A 1 270 ? 4.576 -30.826 -2.169 1.00 42.72 270 ALA A O 1
ATOM 2121 N N . SER A 1 271 ? 2.581 -30.453 -1.175 1.00 41.19 271 SER A N 1
ATOM 2122 C CA . SER A 1 271 ? 3.009 -30.027 0.168 1.00 41.19 271 SER A CA 1
ATOM 2123 C C . SER A 1 271 ? 3.635 -28.623 0.265 1.00 41.19 271 SER A C 1
ATOM 2125 O O . SER A 1 271 ? 4.847 -28.449 0.292 1.00 41.19 271 SER A O 1
ATOM 2127 N N . ILE A 1 272 ? 2.781 -27.604 0.423 1.00 44.75 272 ILE A N 1
ATOM 2128 C CA . ILE A 1 272 ? 3.177 -26.355 1.090 1.00 44.75 272 ILE A CA 1
ATOM 2129 C C . ILE A 1 272 ? 3.342 -26.698 2.580 1.00 44.75 272 ILE A C 1
ATOM 2131 O O . ILE A 1 272 ? 2.365 -27.147 3.191 1.00 44.75 272 ILE A O 1
ATOM 2135 N N . PRO A 1 273 ? 4.526 -26.525 3.196 1.00 41.94 273 PRO A N 1
ATOM 2136 C CA . PRO A 1 273 ? 4.679 -26.698 4.632 1.00 41.94 273 PRO A CA 1
ATOM 2137 C C . PRO A 1 273 ? 3.762 -25.702 5.338 1.00 41.94 273 PRO A C 1
ATOM 2139 O O . PRO A 1 273 ? 3.842 -24.491 5.134 1.00 41.94 273 PRO A O 1
ATOM 2142 N N . CYS A 1 274 ? 2.848 -26.239 6.132 1.00 46.97 274 CYS A N 1
ATOM 2143 C CA . CYS A 1 274 ? 1.746 -25.530 6.762 1.00 46.97 274 CYS A CA 1
ATOM 2144 C C . CYS A 1 274 ? 2.240 -24.649 7.923 1.00 46.97 274 CYS A C 1
ATOM 2146 O O . CYS A 1 274 ? 1.938 -24.941 9.070 1.00 46.97 274 CYS A O 1
ATOM 2148 N N . CYS A 1 275 ? 3.040 -23.613 7.664 1.00 42.38 275 CYS A N 1
ATOM 2149 C CA . CYS A 1 275 ? 3.529 -22.708 8.705 1.00 42.38 275 CYS A CA 1
ATOM 2150 C C . CYS A 1 275 ? 3.950 -21.355 8.120 1.00 42.38 275 CYS A C 1
ATOM 2152 O O . CYS A 1 275 ? 5.134 -21.129 7.892 1.00 42.38 275 CYS A O 1
ATOM 2154 N N . THR A 1 276 ? 3.017 -20.418 7.931 1.00 36.56 276 THR A N 1
ATOM 2155 C CA . THR A 1 276 ? 3.270 -19.011 8.296 1.00 36.56 276 THR A CA 1
ATOM 2156 C C . THR A 1 276 ? 1.954 -18.251 8.452 1.00 36.56 276 THR A C 1
ATOM 2158 O O . THR A 1 276 ? 1.195 -18.072 7.504 1.00 36.56 276 THR A O 1
ATOM 2161 N N . LEU A 1 277 ? 1.711 -17.840 9.692 1.00 39.94 277 LEU A N 1
ATOM 2162 C CA . LEU A 1 277 ? 0.664 -16.943 10.168 1.00 39.94 277 LEU A CA 1
ATOM 2163 C C . LEU A 1 277 ? 0.685 -15.628 9.378 1.00 39.94 277 LEU A C 1
ATOM 2165 O O . LEU A 1 277 ? 1.771 -15.070 9.248 1.00 39.94 277 LEU A O 1
ATOM 2169 N N . ARG A 1 278 ? -0.466 -15.163 8.865 1.00 42.19 278 ARG A N 1
ATOM 2170 C CA . ARG A 1 278 ? -0.665 -13.845 8.223 1.00 42.19 278 ARG A CA 1
ATOM 2171 C C . ARG A 1 278 ? -2.089 -13.656 7.765 1.00 42.19 278 ARG A C 1
ATOM 2173 O O . ARG A 1 278 ? -2.561 -14.461 6.969 1.00 42.19 278 ARG A O 1
ATOM 2180 N N . LEU A 1 279 ? -2.740 -12.581 8.181 1.00 36.44 279 LEU A N 1
ATOM 2181 C CA . LEU A 1 279 ? -4.048 -12.261 7.642 1.00 36.44 279 LEU A CA 1
ATOM 2182 C C . LEU A 1 279 ? -4.415 -10.801 7.801 1.00 36.44 279 LEU A C 1
ATOM 2184 O O . LEU A 1 279 ? -3.694 -10.036 8.423 1.00 36.44 279 LEU A O 1
ATOM 2188 N N . LEU A 1 280 ? -5.499 -10.474 7.111 1.00 32.97 280 LEU A N 1
ATOM 2189 C CA . LEU A 1 280 ? -6.046 -9.157 6.877 1.00 32.97 280 LEU A CA 1
ATOM 2190 C C . LEU A 1 280 ? -6.337 -8.425 8.190 1.00 32.97 280 LEU A C 1
ATOM 2192 O O . LEU A 1 280 ? -6.995 -8.979 9.072 1.00 32.97 280 LEU A O 1
ATOM 2196 N N . HIS A 1 281 ? -5.855 -7.193 8.281 1.00 33.69 281 HIS A N 1
ATOM 2197 C CA . HIS A 1 281 ? -6.218 -6.274 9.349 1.00 33.69 281 HIS A CA 1
ATOM 2198 C C . HIS A 1 281 ? -7.193 -5.273 8.769 1.00 33.69 281 HIS A C 1
ATOM 2200 O O . HIS A 1 281 ? -6.915 -4.749 7.696 1.00 33.69 281 HIS A O 1
ATOM 2206 N N . TYR A 1 282 ? -8.304 -5.055 9.458 1.00 37.16 282 TYR A N 1
ATOM 2207 C CA . TYR A 1 282 ? -9.026 -3.800 9.339 1.00 37.16 282 TYR A CA 1
ATOM 2208 C C . TYR A 1 282 ? -8.514 -2.924 10.468 1.00 37.16 282 TYR A C 1
ATOM 2210 O O . TYR A 1 282 ? -8.618 -3.308 11.640 1.00 37.16 282 TYR A O 1
ATOM 2218 N N . VAL A 1 283 ? -7.874 -1.832 10.084 1.00 39.25 283 VAL A N 1
ATOM 2219 C CA . VAL A 1 283 ? -7.655 -0.688 10.960 1.00 39.25 283 VAL A CA 1
ATOM 2220 C C . VAL A 1 283 ? -8.656 0.341 10.503 1.00 39.25 283 VAL A C 1
ATOM 2222 O O . VAL A 1 283 ? -8.545 0.697 9.312 1.00 39.25 283 VAL A O 1
#

Secondary structure (DSSP, 8-state):
-HHHHHHHHHHHHHHHHHHHHH--SS---EEEEEE-SS-EEEEEEES-HHHHHHHHHT------SS--B-HHHHHHHHHHHSPTT-EEEEEESS-BTTTT-HHHHHHHHHHHHHH--EEEEEE---SS-TT-HHHHHHHHHHHHTT-EEEE--GGGHHHHHHHHHHHHTSPTT-EEEEEEEEE--SEEEEEEEE-S--SEEEEEEEEEEEEEEEE-TTSPBPP-EEEEEETTEEEEEEESPPSEEEEEEEEEEEEEEEEEEEE------S---S------EE-

pLDDT: mean 87.04, std 13.85, range [32.97, 98.56]

InterPro domains:
  IPR052577 VWA7 [PTHR14905] (29-269)
  IPR056861 Hemicentin-1-like, von Willebrand factor A domain [PF25106] (1-152)

Radius of gyration: 18.75 Å; chains: 1; bounding box: 42×50×48 Å

Organism: NCBI:txid445787

Foldseek 3Di:
DQVLLVLCLVCVVVLLVLLCLQQVFAQEKEWEWDWFPPDTDDIDIDSDPVVVNVVSNPDHDDDDPDADTQQLVSLLVCLVPFQAQAEEEEEEQGFHPCLPVVVSLVSSLVSLVVSLHAYEYEYAHYPPDPPPSSRVSSLVSNLSSVHYYHHHHSVCVVLVVLVSSVVSNAHPPQKDWFDKDKDFDQKDKDKTFDADWFQKKKKKKFAAFPDKWKAAPVRDTADWDWSDDDRGITMIMDGGGDGGMMMMITGGDGIMMITMMTGHDDPPDPDDPRDDYYYYYYD